Protein AF-A0A842ULK0-F1 (afdb_monomer_lite)

pLDDT: mean 80.96, std 15.92, range [33.34, 98.19]

Sequence (221 aa):
MKTIDGHPFECKECGKCCRWGGVVRLSKDDIKRLSGVVKLNEPEFLKRFTVPHGTEYVLKNKDNSPDCIFLEENQCAVYRMKPWQCDNYPQKYDPRCPGFGQTKESAMEDRYKEVVSNMNERFSSLQQAEKAVVDKLYKELAKGAKTANVMSKAVEEGVDSFLSEKKIKVASLDDLFAFNRVDENHLIHKSTRDLWAIESDNTGDVHIARLFDNEGDPIKG

Secondary structure (DSSP, 8-state):
-EEETTEEE------HHHHSSS--EE-HHHHHHHHHHTT--HHHHHHHHEEEETTEEEEPBPTTSSSBTTEETTEETTGGG--HHHHSPSPS--TT-TTBT--HHHHHHHHHHHHHHHHHHHHHHHHHHHHHHHHHHHHHHHHH--S---TTSSSTT---GGGSSSPEEE-SGGGGTTEEE-SSSEEEETTT--EEEEEE-TTS-EEEEESB-TTS-B---

Foldseek 3Di:
DDDAPNAAFDAPLQLQVQQDDDWAWADPVLLVLVCVLVVHDSVVSQVPFWDDDPPTTTGDAPVPGSGGPQQDPSGRVCVVSDGPVVVSPPDPPPVSGPGTRDDPVNVVVVVVVVVVVVVVVVVVVVVVVVVVVVVVVVVVVVVVPPDDDDPPPPPVPPDPPQQDQDKDWDPDVVVCPQWDDPDPFWIAGNPPRFIKGWDADPVRIIIIGTQAHPVRHGDDD

Radius of gyration: 38.25 Å; chains: 1; bounding box: 74×42×96 Å

Structure (mmCIF, N/CA/C/O backbone):
data_AF-A0A842ULK0-F1
#
_entry.id   AF-A0A842ULK0-F1
#
loop_
_atom_site.group_PDB
_atom_site.id
_atom_site.type_symbol
_atom_site.label_atom_id
_atom_site.label_alt_id
_atom_site.label_comp_id
_atom_site.label_asym_id
_atom_site.label_entity_id
_atom_site.label_seq_id
_atom_site.pdbx_PDB_ins_code
_atom_site.Cartn_x
_atom_site.Cartn_y
_atom_site.Cartn_z
_atom_site.occupancy
_atom_site.B_iso_or_equiv
_atom_site.auth_seq_id
_atom_site.auth_comp_id
_atom_site.auth_asym_id
_atom_site.auth_atom_id
_atom_site.pdbx_PDB_model_num
ATOM 1 N N . MET A 1 1 ? -16.822 -7.040 -5.808 1.00 66.25 1 MET A N 1
ATOM 2 C CA . MET A 1 1 ? -16.116 -5.770 -5.535 1.00 66.25 1 MET A CA 1
ATOM 3 C C . MET A 1 1 ? -16.950 -4.991 -4.534 1.00 66.25 1 MET A C 1
ATOM 5 O O . MET A 1 1 ? -18.156 -4.917 -4.739 1.00 66.25 1 MET A O 1
ATOM 9 N N . LYS A 1 2 ? -16.366 -4.533 -3.420 1.00 78.06 2 LYS A N 1
ATOM 10 C CA . LYS A 1 2 ? -17.109 -3.772 -2.401 1.00 78.06 2 LYS A CA 1
ATOM 11 C C . LYS A 1 2 ? -17.309 -2.347 -2.917 1.00 78.06 2 LYS A C 1
ATOM 13 O O . LYS A 1 2 ? -16.457 -1.841 -3.641 1.00 78.06 2 LYS A O 1
ATOM 18 N N . THR A 1 3 ? -18.410 -1.711 -2.540 1.00 82.25 3 THR A N 1
ATOM 19 C CA . THR A 1 3 ? -18.610 -0.272 -2.733 1.00 82.25 3 THR A CA 1
ATOM 20 C C . THR A 1 3 ? -18.510 0.436 -1.392 1.00 82.25 3 THR A C 1
ATOM 22 O O . THR A 1 3 ? -19.099 -0.029 -0.415 1.00 82.25 3 THR A O 1
ATOM 25 N N . ILE A 1 4 ? -17.777 1.545 -1.339 1.00 81.62 4 ILE A N 1
ATOM 26 C CA . ILE A 1 4 ? -17.683 2.411 -0.160 1.00 81.62 4 ILE A CA 1
ATOM 27 C C . ILE A 1 4 ? -17.976 3.836 -0.622 1.00 81.62 4 ILE A C 1
ATOM 29 O O . ILE A 1 4 ? -17.386 4.292 -1.599 1.00 81.62 4 ILE A O 1
ATOM 33 N N . ASP A 1 5 ? -18.956 4.487 0.007 1.00 79.62 5 ASP A N 1
ATOM 34 C CA . ASP A 1 5 ? -19.474 5.807 -0.388 1.00 79.62 5 ASP A CA 1
ATOM 35 C C . ASP A 1 5 ? -19.829 5.920 -1.887 1.00 79.62 5 ASP A C 1
ATOM 37 O O . ASP A 1 5 ? -19.632 6.951 -2.518 1.00 79.62 5 ASP A O 1
ATOM 41 N N . GLY A 1 6 ? -20.341 4.837 -2.484 1.00 81.88 6 GLY A N 1
ATOM 42 C CA . GLY A 1 6 ? -20.718 4.795 -3.904 1.00 81.88 6 GLY A CA 1
ATOM 43 C C . GLY A 1 6 ? -19.563 4.546 -4.883 1.00 81.88 6 GLY A C 1
ATOM 44 O O . GLY A 1 6 ? -19.808 4.440 -6.081 1.00 81.88 6 GLY A O 1
ATOM 45 N N . HIS A 1 7 ? -18.329 4.382 -4.401 1.00 79.81 7 HIS A N 1
ATOM 46 C CA . HIS A 1 7 ? -17.156 4.119 -5.237 1.00 79.81 7 HIS A CA 1
ATOM 47 C C . HIS A 1 7 ? -16.689 2.662 -5.141 1.00 79.81 7 HIS A C 1
ATOM 49 O O . HIS A 1 7 ? -16.778 2.058 -4.065 1.00 79.81 7 HIS A O 1
ATOM 55 N N . PRO A 1 8 ? -16.170 2.075 -6.238 1.00 82.94 8 PRO A N 1
ATOM 56 C CA . PRO A 1 8 ? -15.565 0.754 -6.194 1.00 82.94 8 PRO A CA 1
ATOM 57 C C . PRO A 1 8 ? -14.337 0.768 -5.282 1.00 82.94 8 PRO A C 1
ATOM 59 O O . PRO A 1 8 ? -13.512 1.685 -5.309 1.00 82.94 8 PRO A O 1
ATOM 62 N N . PHE A 1 9 ? -14.236 -0.273 -4.465 1.00 85.25 9 PHE A N 1
ATOM 63 C CA . PHE A 1 9 ? -13.137 -0.472 -3.544 1.00 85.25 9 PHE A CA 1
ATOM 64 C C . PHE A 1 9 ? -12.629 -1.909 -3.609 1.00 85.25 9 PHE A C 1
ATOM 66 O O . PHE A 1 9 ? -13.390 -2.881 -3.491 1.00 85.25 9 PHE A O 1
ATOM 73 N N . GLU A 1 10 ? -11.311 -2.025 -3.725 1.00 87.31 10 GLU A N 1
ATOM 74 C CA . GLU A 1 10 ? -10.584 -3.281 -3.635 1.00 87.31 10 GLU A CA 1
ATOM 75 C C . GLU A 1 10 ? -9.425 -3.129 -2.649 1.00 87.31 10 GLU A C 1
ATOM 77 O O . GLU A 1 10 ? -8.522 -2.315 -2.834 1.00 87.31 10 GLU A O 1
ATOM 82 N N . CYS A 1 11 ? -9.431 -3.921 -1.576 1.00 88.25 11 CYS A N 1
ATOM 83 C CA . CYS A 1 11 ? -8.332 -3.902 -0.620 1.00 88.25 11 CYS A CA 1
ATOM 84 C C . CYS A 1 11 ? -7.061 -4.469 -1.268 1.00 88.25 11 CYS A C 1
ATOM 86 O O . CYS A 1 11 ? -7.057 -5.610 -1.708 1.00 88.25 11 CYS A O 1
ATOM 88 N N . LYS A 1 12 ? -5.972 -3.692 -1.269 1.00 89.25 12 LYS A N 1
ATOM 89 C CA . LYS A 1 12 ? -4.655 -4.108 -1.789 1.00 89.25 12 LYS A CA 1
ATOM 90 C C . LYS A 1 12 ? -3.766 -4.807 -0.755 1.00 89.25 12 LYS A C 1
ATOM 92 O O . LYS A 1 12 ? -2.564 -4.887 -0.958 1.00 89.25 12 LYS A O 1
ATOM 97 N N . GLU A 1 13 ? -4.327 -5.175 0.401 1.00 91.56 13 GLU A N 1
ATOM 98 C CA . GLU A 1 13 ? -3.615 -5.864 1.497 1.00 91.56 13 GLU A CA 1
ATOM 99 C C . GLU A 1 13 ? -2.293 -5.194 1.927 1.00 91.56 13 GLU A C 1
ATOM 101 O O . GLU A 1 13 ? -1.380 -5.819 2.446 1.00 91.56 13 GLU A O 1
ATOM 106 N N . CYS A 1 14 ? -2.195 -3.877 1.739 1.00 91.12 14 CYS A N 1
ATOM 107 C CA . CYS A 1 14 ? -0.954 -3.125 1.934 1.00 91.12 14 CYS A CA 1
ATOM 108 C C . CYS A 1 14 ? -0.665 -2.736 3.396 1.00 91.12 14 CYS A C 1
ATOM 110 O O . CYS A 1 14 ? 0.319 -2.050 3.673 1.00 91.12 14 CYS A O 1
ATOM 112 N N . GLY A 1 15 ? -1.571 -3.049 4.327 1.00 92.56 15 GLY A N 1
ATOM 113 C CA . GLY A 1 15 ? -1.467 -2.690 5.746 1.00 92.56 15 GLY A CA 1
ATOM 114 C C . GLY A 1 15 ? -1.500 -1.190 6.062 1.00 92.56 15 GLY A C 1
ATOM 115 O O . GLY A 1 15 ? -1.488 -0.830 7.233 1.00 92.56 15 GLY A O 1
ATOM 116 N N . LYS A 1 16 ? -1.566 -0.297 5.062 1.00 92.06 16 LYS A N 1
ATOM 117 C CA . LYS A 1 16 ? -1.468 1.161 5.262 1.00 92.06 16 LYS A CA 1
ATOM 118 C C . LYS A 1 16 ? -2.492 1.685 6.274 1.00 92.06 16 LYS A C 1
ATOM 120 O O . LYS A 1 16 ? -2.100 2.372 7.205 1.00 92.06 16 LYS A O 1
ATOM 125 N N . CYS A 1 17 ? -3.762 1.288 6.170 1.00 91.62 17 CYS A N 1
ATOM 126 C CA . CYS A 1 17 ? -4.806 1.727 7.107 1.00 91.62 17 CYS A CA 1
ATOM 127 C C . CYS A 1 17 ? -4.562 1.295 8.564 1.00 91.62 17 CYS A C 1
ATOM 129 O O . CYS A 1 17 ? -5.063 1.942 9.476 1.00 91.62 17 CYS A O 1
ATOM 131 N N . CYS A 1 18 ? -3.782 0.235 8.795 1.00 93.94 18 CYS A N 1
ATOM 132 C CA . CYS A 1 18 ? -3.398 -0.214 10.130 1.00 93.94 18 CYS A CA 1
ATOM 133 C C . CYS A 1 18 ? -2.196 0.549 10.702 1.00 93.94 18 CYS A C 1
ATOM 135 O O . CYS A 1 18 ? -1.929 0.404 11.886 1.00 93.94 18 CYS A O 1
ATOM 137 N N . ARG A 1 19 ? -1.472 1.327 9.889 1.00 92.44 19 ARG A N 1
ATOM 138 C CA . ARG A 1 19 ? -0.275 2.088 10.297 1.00 92.44 19 ARG A CA 1
ATOM 139 C C . ARG A 1 19 ? -0.526 3.575 10.489 1.00 92.44 19 ARG A C 1
ATOM 141 O O . ARG A 1 19 ? 0.373 4.328 10.852 1.00 92.44 19 ARG A O 1
ATOM 148 N N . TRP A 1 20 ? -1.715 4.041 10.135 1.00 83.31 20 TRP A N 1
ATOM 149 C CA . TRP A 1 20 ? -2.004 5.463 10.181 1.00 83.31 20 TRP A CA 1
ATOM 150 C C . TRP A 1 20 ? -2.320 5.922 11.591 1.00 83.31 20 TRP A C 1
ATOM 152 O O . TRP A 1 20 ? -3.009 5.239 12.344 1.00 83.31 20 TRP A O 1
ATOM 162 N N . GLY A 1 21 ? -1.863 7.133 11.906 1.00 78.94 21 GLY A N 1
ATOM 163 C CA . GLY A 1 21 ? -2.234 7.806 13.140 1.00 78.94 21 GLY A CA 1
ATOM 164 C C . GLY A 1 21 ? -3.746 8.016 13.210 1.00 78.94 21 GLY A C 1
ATOM 165 O O . GLY A 1 21 ? -4.362 8.528 12.274 1.00 78.94 21 GLY A O 1
ATOM 166 N N . GLY A 1 22 ? -4.342 7.612 14.326 1.00 84.62 22 GLY A N 1
ATOM 167 C CA . GLY A 1 22 ? -5.770 7.727 14.573 1.00 84.62 22 GLY A CA 1
ATOM 168 C C . GLY A 1 22 ? -6.207 6.847 15.735 1.00 84.62 22 GLY A C 1
ATOM 169 O O . GLY A 1 22 ? -5.415 6.100 16.303 1.00 84.62 22 GLY A O 1
ATOM 170 N N . VAL A 1 23 ? -7.488 6.941 16.083 1.00 89.94 23 VAL A N 1
ATOM 171 C CA . VAL A 1 23 ? -8.119 6.066 17.074 1.00 89.94 23 VAL A CA 1
ATOM 172 C C . VAL A 1 23 ? -9.218 5.258 16.401 1.00 89.94 23 VAL A C 1
ATOM 174 O O . VAL A 1 23 ? -10.015 5.804 15.633 1.00 89.94 23 VAL A O 1
ATOM 177 N N . VAL A 1 24 ? -9.261 3.958 16.686 1.00 94.81 24 VAL A N 1
ATOM 178 C CA . VAL A 1 24 ? -10.342 3.071 16.241 1.00 94.81 24 VAL A CA 1
ATOM 179 C C . VAL A 1 24 ? -11.270 2.840 17.417 1.00 94.81 24 VAL A C 1
ATOM 181 O O . VAL A 1 24 ? -10.923 2.089 18.327 1.00 94.81 24 VAL A O 1
ATOM 184 N N . ARG A 1 25 ? -12.430 3.499 17.406 1.00 95.62 25 ARG A N 1
ATOM 185 C CA . ARG A 1 25 ? -13.461 3.347 18.438 1.00 95.62 25 ARG A CA 1
ATOM 186 C C . ARG A 1 25 ? -14.206 2.039 18.242 1.00 95.62 25 ARG A C 1
ATOM 188 O O . ARG A 1 25 ? -14.551 1.682 17.116 1.00 95.62 25 ARG A O 1
ATOM 195 N N . LEU A 1 26 ? -14.447 1.337 19.343 1.00 97.00 26 LEU A N 1
ATOM 196 C CA . LEU A 1 26 ? -15.170 0.075 19.341 1.00 97.00 26 LEU A CA 1
ATOM 197 C C . LEU A 1 26 ? -16.562 0.252 19.937 1.00 97.00 26 LEU A C 1
ATOM 199 O O . LEU A 1 26 ? -16.719 0.721 21.064 1.00 97.00 26 LEU A O 1
ATOM 203 N N . SER A 1 27 ? -17.569 -0.193 19.193 1.00 96.31 27 SER A N 1
ATOM 204 C CA . SER A 1 27 ? -18.902 -0.426 19.744 1.00 96.31 27 SER A CA 1
ATOM 205 C C . SER A 1 27 ? -18.923 -1.691 20.614 1.00 96.31 27 SER A C 1
ATOM 207 O O . SER A 1 27 ? -18.016 -2.527 20.560 1.00 96.31 27 SER A O 1
ATOM 209 N N . LYS A 1 28 ? -20.001 -1.884 21.385 1.00 95.94 28 LYS A N 1
ATOM 210 C CA . LYS A 1 28 ? -20.229 -3.139 22.126 1.00 95.94 28 LYS A CA 1
ATOM 211 C C . LYS A 1 28 ? -20.262 -4.356 21.194 1.00 95.94 28 LYS A C 1
ATOM 213 O O . LYS A 1 28 ? -19.699 -5.395 21.525 1.00 95.94 28 LYS A O 1
ATOM 218 N N . ASP A 1 29 ? -20.847 -4.204 20.007 1.00 96.88 29 ASP A N 1
ATOM 219 C CA . ASP A 1 29 ? -20.892 -5.271 19.005 1.00 96.88 29 ASP A CA 1
ATOM 220 C C . ASP A 1 29 ? -19.509 -5.562 18.411 1.00 96.88 29 ASP A C 1
ATOM 222 O O . ASP A 1 29 ? -19.185 -6.720 18.142 1.00 96.88 29 ASP A O 1
ATOM 226 N N . ASP A 1 30 ? -18.652 -4.548 18.244 1.00 97.56 30 ASP A N 1
ATOM 227 C CA . ASP A 1 30 ? -17.258 -4.769 17.847 1.00 97.56 30 ASP A CA 1
ATOM 228 C C . ASP A 1 30 ? -16.495 -5.551 18.917 1.00 97.56 30 ASP A C 1
ATOM 230 O O . ASP A 1 30 ? -15.818 -6.521 18.584 1.00 97.56 30 ASP A O 1
ATOM 234 N N . ILE A 1 31 ? -16.646 -5.182 20.193 1.00 97.62 31 ILE A N 1
ATOM 235 C CA . ILE A 1 31 ? -16.011 -5.877 21.323 1.00 97.62 31 ILE A CA 1
ATOM 236 C C . ILE A 1 31 ? -16.435 -7.348 21.352 1.00 97.62 31 ILE A C 1
ATOM 238 O O . ILE A 1 31 ? -15.576 -8.226 21.396 1.00 97.62 31 ILE A O 1
ATOM 242 N N . LYS A 1 32 ? -17.741 -7.625 21.258 1.00 97.19 32 LYS A N 1
ATOM 243 C CA . LYS A 1 32 ? -18.283 -8.990 21.246 1.00 97.19 32 LYS A CA 1
ATOM 244 C C . LYS A 1 32 ? -17.788 -9.812 20.053 1.00 97.19 32 LYS A C 1
ATOM 246 O O . LYS A 1 32 ? -17.461 -10.988 20.195 1.00 97.19 32 LYS A O 1
ATOM 251 N N . ARG A 1 33 ? -17.733 -9.215 18.858 1.00 96.75 33 ARG A N 1
ATOM 252 C CA . ARG A 1 33 ? -17.249 -9.903 17.650 1.00 96.75 33 ARG A CA 1
ATOM 253 C C . ARG A 1 33 ? -15.755 -10.198 17.729 1.00 96.75 33 ARG A C 1
ATOM 255 O O . ARG A 1 33 ? -15.342 -11.321 17.452 1.00 96.75 33 ARG A O 1
ATOM 262 N N . LEU A 1 34 ? -14.949 -9.208 18.101 1.00 97.69 34 LEU A N 1
ATOM 263 C CA . LEU A 1 34 ? -13.492 -9.329 18.130 1.00 97.69 34 LEU A CA 1
ATOM 264 C C . LEU A 1 34 ? -13.010 -10.233 19.265 1.00 97.69 34 LEU A C 1
ATOM 266 O O . LEU A 1 34 ? -12.077 -11.003 19.048 1.00 97.69 34 LEU A O 1
ATOM 270 N N . SER A 1 35 ? -13.661 -10.205 20.433 1.00 97.69 35 SER A N 1
ATOM 271 C CA . SER A 1 35 ? -13.362 -11.129 21.534 1.00 97.69 35 SER A CA 1
ATOM 272 C C . SER A 1 35 ? -13.559 -12.589 21.110 1.00 97.69 35 SER A C 1
ATOM 274 O O . SER A 1 35 ? -12.689 -13.422 21.362 1.00 97.69 35 SER A O 1
ATOM 276 N N . GLY A 1 36 ? -14.620 -12.875 20.345 1.00 96.25 36 GLY A N 1
ATOM 277 C CA . GLY A 1 36 ? -14.860 -14.186 19.740 1.00 96.25 36 GLY A CA 1
ATOM 278 C C . GLY A 1 36 ? -13.771 -14.619 18.752 1.00 96.25 36 GLY A C 1
ATOM 279 O O . GLY A 1 36 ? -13.376 -15.784 18.756 1.00 96.25 36 GLY A O 1
ATOM 280 N N . VAL A 1 37 ? -13.230 -13.692 17.950 1.00 95.06 37 VAL A N 1
ATOM 281 C CA . VAL A 1 37 ? -12.134 -13.980 16.999 1.00 95.06 37 VAL A CA 1
ATOM 282 C C . VAL A 1 37 ? -10.865 -14.409 17.725 1.00 95.06 37 VAL A C 1
ATOM 284 O O . VAL A 1 37 ? -10.233 -15.389 17.335 1.00 95.06 37 VAL A O 1
ATOM 287 N N . VAL A 1 38 ? -10.509 -13.705 18.802 1.00 95.44 38 VAL A N 1
ATOM 288 C CA . VAL A 1 38 ? -9.316 -14.021 19.6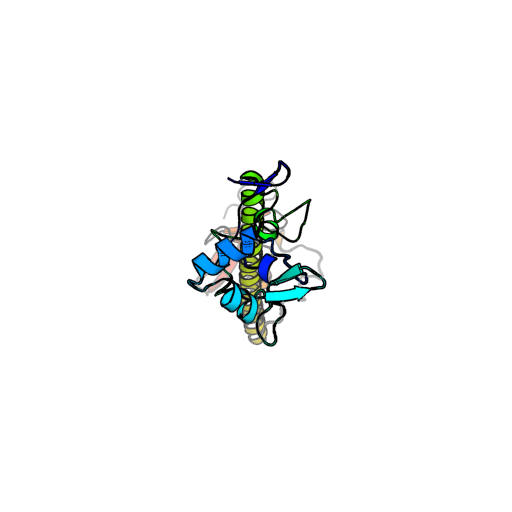03 1.00 95.44 38 VAL A CA 1
ATOM 289 C C . VAL A 1 38 ? -9.576 -15.067 20.691 1.00 95.44 38 VAL A C 1
ATOM 291 O O . VAL A 1 38 ? -8.665 -15.395 21.446 1.00 95.44 38 VAL A O 1
ATOM 294 N N . LYS A 1 39 ? -10.802 -15.609 20.762 1.00 96.81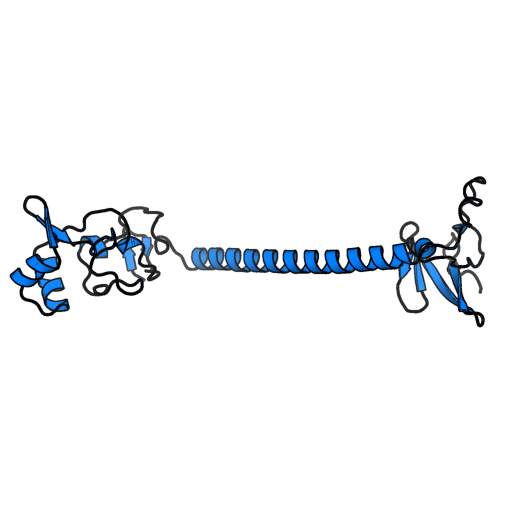 39 LYS A N 1
ATOM 295 C CA . LYS A 1 39 ? -11.249 -16.624 21.731 1.00 96.81 39 LYS A CA 1
ATOM 296 C C . LYS A 1 39 ? -11.050 -16.208 23.194 1.00 96.81 39 LYS A C 1
ATOM 298 O O . LYS A 1 39 ? -10.650 -17.019 24.025 1.00 96.81 39 LYS A O 1
ATOM 303 N N . LEU A 1 40 ? -11.345 -14.949 23.504 1.00 97.44 40 LEU A N 1
ATOM 304 C CA . LEU A 1 40 ? -11.337 -14.413 24.865 1.00 97.44 40 LEU A CA 1
ATOM 305 C C . LEU A 1 40 ? -12.745 -13.987 25.276 1.00 97.44 40 LEU A C 1
ATOM 307 O O . LEU A 1 40 ? -13.584 -13.672 24.433 1.00 97.44 40 LEU A O 1
ATOM 311 N N . ASN A 1 41 ? -12.992 -13.919 26.582 1.00 98.00 41 ASN A N 1
ATOM 312 C CA . ASN A 1 41 ? -14.163 -13.204 27.086 1.00 98.00 41 ASN A CA 1
ATOM 313 C C . ASN A 1 41 ? -13.982 -11.680 26.915 1.00 98.00 41 ASN A C 1
ATOM 315 O O . ASN A 1 41 ? -12.869 -11.180 26.733 1.00 98.00 41 ASN A O 1
ATOM 319 N N . GLU A 1 42 ? -15.083 -10.925 26.956 1.00 97.94 42 GLU A N 1
ATOM 320 C CA . GLU A 1 42 ? -15.051 -9.472 26.736 1.00 97.94 42 GLU A CA 1
ATOM 321 C C . GLU A 1 42 ? -14.156 -8.717 27.744 1.00 97.94 42 GLU A C 1
ATOM 323 O O . GLU A 1 42 ? -13.360 -7.889 27.295 1.00 97.94 42 GLU A O 1
ATOM 328 N N . PRO A 1 43 ? -14.179 -9.001 29.066 1.00 97.69 43 PRO A N 1
ATOM 329 C CA . PRO A 1 43 ? -13.276 -8.341 30.015 1.00 97.69 43 PRO A CA 1
ATOM 330 C C . PRO A 1 43 ? -11.786 -8.543 29.701 1.00 97.69 43 PRO A C 1
ATOM 332 O O . PRO A 1 43 ? -10.996 -7.596 29.753 1.00 97.69 43 PRO A O 1
ATOM 335 N N . GLU A 1 44 ? -11.384 -9.765 29.344 1.00 98.12 44 GLU A N 1
ATOM 336 C CA . GLU A 1 44 ? -10.007 -10.068 28.947 1.00 98.12 44 GLU A CA 1
ATOM 337 C C . GLU A 1 44 ? -9.632 -9.390 27.634 1.00 98.12 44 GLU A C 1
ATOM 339 O O . GLU A 1 44 ? -8.526 -8.853 27.517 1.00 98.12 44 GLU A O 1
ATOM 344 N N . PHE A 1 45 ? -10.551 -9.376 26.665 1.00 98.19 45 PHE A N 1
ATOM 345 C CA . PHE A 1 45 ? -10.361 -8.674 25.404 1.00 98.19 45 PHE A CA 1
ATOM 346 C C . PHE A 1 45 ? -10.109 -7.183 25.635 1.00 98.19 45 PHE A C 1
ATOM 348 O O . PHE A 1 45 ? -9.110 -6.652 25.149 1.00 98.19 45 PHE A O 1
ATOM 355 N N . LEU A 1 46 ? -10.961 -6.523 26.425 1.00 97.38 46 LEU A N 1
ATOM 356 C CA . LEU A 1 46 ? -10.825 -5.103 26.742 1.00 97.38 46 LEU A CA 1
ATOM 357 C C . LEU A 1 46 ? -9.466 -4.812 27.383 1.00 97.38 46 LEU A C 1
ATOM 359 O O . LEU A 1 46 ? -8.743 -3.923 26.932 1.00 97.38 46 LEU A O 1
ATOM 363 N N . LYS A 1 47 ? -9.063 -5.615 28.374 1.00 97.00 47 LYS A N 1
ATOM 364 C CA . LYS A 1 47 ? -7.772 -5.456 29.053 1.00 97.00 47 LYS A CA 1
ATOM 365 C C . LYS A 1 47 ? -6.585 -5.592 28.094 1.00 97.00 47 LYS A C 1
ATOM 367 O O . LYS A 1 47 ? -5.635 -4.808 28.177 1.00 97.00 47 LYS A O 1
ATOM 372 N N . ARG A 1 48 ? -6.608 -6.590 27.206 1.00 96.88 48 ARG A N 1
ATOM 373 C CA . ARG A 1 48 ? -5.473 -6.907 26.324 1.00 96.88 48 ARG A CA 1
ATOM 374 C C . ARG A 1 48 ? -5.410 -5.994 25.104 1.00 96.88 48 ARG A C 1
ATOM 376 O O . ARG A 1 48 ? -4.349 -5.434 24.852 1.00 96.88 48 ARG A O 1
ATOM 383 N N . PHE A 1 49 ? -6.527 -5.781 24.413 1.00 97.38 49 PHE A N 1
ATOM 384 C CA . PHE A 1 49 ? -6.560 -5.194 23.068 1.00 97.38 49 PHE A CA 1
ATOM 385 C C . PHE A 1 49 ? -7.051 -3.746 22.997 1.00 97.38 49 PHE A C 1
ATOM 387 O O . PHE A 1 49 ? -6.986 -3.145 21.925 1.00 97.38 49 PHE A O 1
ATOM 394 N N . THR A 1 50 ? -7.524 -3.162 24.102 1.00 97.38 50 THR A N 1
ATOM 395 C CA . THR A 1 50 ? -8.102 -1.808 24.093 1.00 97.38 50 THR A CA 1
ATOM 396 C C . THR A 1 50 ? -7.505 -0.895 25.155 1.00 97.38 50 THR A C 1
ATOM 398 O O . THR A 1 50 ? -6.964 -1.367 26.157 1.00 97.38 50 THR A O 1
ATOM 401 N N . VAL A 1 51 ? -7.613 0.415 24.941 1.00 95.69 51 VAL A N 1
ATOM 402 C CA . VAL A 1 51 ? -7.394 1.445 25.965 1.00 95.69 51 VAL A CA 1
ATOM 403 C C . VAL A 1 51 ? -8.678 2.250 26.184 1.00 95.69 51 VAL A C 1
ATOM 405 O O . VAL A 1 51 ? -9.399 2.513 25.215 1.00 95.69 51 VAL A O 1
ATOM 408 N N . PRO A 1 52 ? -8.983 2.650 27.433 1.00 94.81 52 PRO A N 1
ATOM 409 C CA . PRO A 1 52 ? -10.080 3.572 27.706 1.00 94.81 52 PRO A CA 1
ATOM 410 C C . PRO A 1 52 ? -9.865 4.919 27.008 1.00 94.81 52 PRO A C 1
ATOM 412 O O . PRO A 1 52 ? -8.761 5.464 27.014 1.00 94.81 52 PRO A O 1
ATOM 415 N N . HIS A 1 53 ? -10.932 5.475 26.442 1.00 93.00 53 HIS A N 1
ATOM 416 C CA . HIS A 1 53 ? -10.947 6.788 25.807 1.00 93.00 53 HIS A CA 1
ATOM 417 C C . HIS A 1 53 ? -12.252 7.506 26.171 1.00 93.00 53 HIS A C 1
ATOM 419 O O . HIS A 1 53 ? -13.268 7.386 25.488 1.00 93.00 53 HIS A O 1
ATOM 425 N N . GLY A 1 54 ? -12.244 8.216 27.302 1.00 90.69 54 GLY A N 1
ATOM 426 C CA . GLY A 1 54 ? -13.464 8.777 27.884 1.00 90.69 54 GLY A CA 1
ATOM 427 C C . GLY A 1 54 ? -14.415 7.668 28.340 1.00 90.69 54 GLY A C 1
ATOM 428 O O . GLY A 1 54 ? -14.047 6.839 29.168 1.00 90.69 54 GLY A O 1
ATOM 429 N N . THR A 1 55 ? -15.632 7.653 27.795 1.00 89.75 55 THR A N 1
ATOM 430 C CA . THR A 1 55 ? -16.656 6.624 28.053 1.00 89.75 55 THR A CA 1
ATOM 431 C C . THR A 1 55 ? -16.594 5.444 27.077 1.00 89.75 55 THR A C 1
ATOM 433 O O . THR A 1 55 ? -17.415 4.532 27.162 1.00 89.75 55 THR A O 1
ATOM 436 N N . GLU A 1 56 ? -15.643 5.460 26.142 1.00 93.38 56 GLU A N 1
ATOM 437 C CA . GLU A 1 56 ? -15.499 4.475 25.072 1.00 93.38 56 GLU A CA 1
ATOM 438 C C . GLU A 1 56 ? -14.205 3.662 25.228 1.00 93.38 56 GLU A C 1
ATOM 440 O O . GLU A 1 56 ? -13.310 4.005 26.006 1.00 93.38 56 GLU A O 1
ATOM 445 N N . TYR A 1 57 ? -14.083 2.596 24.437 1.00 96.81 57 TYR A N 1
ATOM 446 C CA . TYR A 1 57 ? -12.839 1.850 24.261 1.00 96.81 57 TYR A CA 1
ATOM 447 C C . TYR A 1 57 ? -12.328 2.024 22.835 1.00 96.81 57 TYR A C 1
ATOM 449 O O . TYR A 1 57 ? -13.095 1.942 21.872 1.00 96.81 57 TYR A O 1
ATOM 457 N N . VAL A 1 58 ? -11.019 2.228 22.697 1.00 96.94 58 VAL A N 1
ATOM 458 C CA . VAL A 1 58 ? -10.343 2.257 21.395 1.00 96.94 58 VAL A CA 1
ATOM 459 C C . VAL A 1 58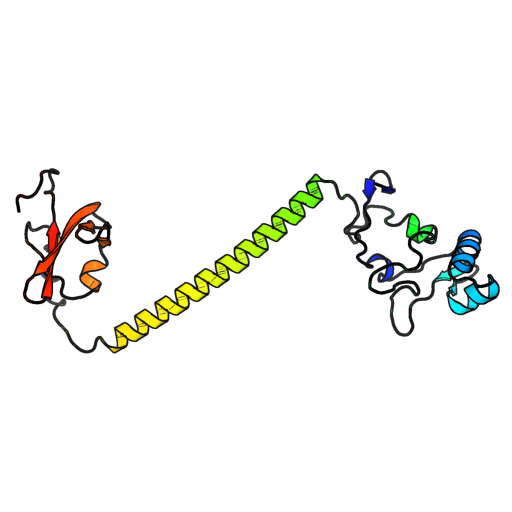 ? -9.324 1.132 21.303 1.00 96.94 58 VAL A C 1
ATOM 461 O O . VAL A 1 58 ? -8.793 0.691 22.325 1.00 96.94 58 VAL A O 1
ATOM 464 N N . LEU A 1 59 ? -9.041 0.652 20.092 1.00 96.81 59 LEU A N 1
ATOM 465 C CA . LEU A 1 59 ? -7.977 -0.334 19.896 1.00 96.81 59 LEU A CA 1
ATOM 466 C C . LEU A 1 59 ? -6.622 0.217 20.332 1.00 96.81 59 LEU A C 1
ATOM 468 O O . LEU A 1 59 ? -6.298 1.381 20.101 1.00 96.81 59 LEU A O 1
ATOM 472 N N . LYS A 1 60 ? -5.830 -0.662 20.940 1.00 95.88 60 LYS A N 1
ATOM 473 C CA . LYS A 1 60 ? -4.417 -0.418 21.203 1.00 95.88 60 LYS A CA 1
ATOM 474 C C . LYS A 1 60 ? -3.604 -0.442 19.916 1.00 95.88 60 LYS A C 1
ATOM 476 O O . LYS A 1 60 ? -3.940 -1.134 18.951 1.00 95.88 60 LYS A O 1
ATOM 481 N N . ASN A 1 61 ? -2.478 0.249 19.982 1.00 95.38 61 ASN A N 1
ATOM 482 C CA . ASN A 1 61 ? -1.374 0.042 19.062 1.00 95.38 61 ASN A CA 1
ATOM 483 C C . ASN A 1 61 ? -0.424 -1.025 19.625 1.00 95.38 61 ASN A C 1
ATOM 485 O O . ASN A 1 61 ? -0.532 -1.409 20.792 1.00 95.38 61 ASN A O 1
ATOM 489 N N . LYS A 1 62 ? 0.491 -1.518 18.794 1.00 94.12 62 LYS A N 1
ATOM 490 C CA . LYS A 1 62 ? 1.583 -2.394 19.221 1.00 94.12 62 LYS A CA 1
ATOM 491 C C . LYS A 1 62 ? 2.534 -1.646 20.156 1.00 94.12 62 LYS A C 1
ATOM 493 O O . LYS A 1 62 ? 2.694 -0.429 20.062 1.00 94.12 62 LYS A O 1
ATOM 498 N N . ASP A 1 63 ? 3.191 -2.384 21.043 1.00 92.12 63 ASP A N 1
ATOM 499 C CA . ASP A 1 63 ? 4.172 -1.797 21.952 1.00 92.12 63 ASP A CA 1
ATOM 500 C C . ASP A 1 63 ? 5.289 -1.110 21.155 1.00 92.12 63 ASP A C 1
ATOM 502 O O . ASP A 1 63 ? 5.846 -1.681 20.216 1.00 92.12 63 ASP A O 1
ATOM 506 N N . ASN A 1 64 ? 5.602 0.134 21.525 1.00 90.56 64 ASN A N 1
ATOM 507 C CA . ASN A 1 64 ? 6.605 0.979 20.864 1.00 90.56 64 ASN A CA 1
ATOM 508 C C . ASN A 1 64 ? 6.362 1.231 19.362 1.00 90.56 64 ASN A C 1
ATOM 510 O O . ASN A 1 64 ? 7.302 1.542 18.631 1.00 90.56 64 ASN A O 1
ATOM 514 N N . SER A 1 65 ? 5.118 1.122 18.890 1.00 92.00 65 SER A N 1
ATOM 515 C CA . SER A 1 65 ? 4.762 1.374 17.492 1.00 92.00 65 SER A CA 1
ATOM 516 C C . SER A 1 65 ? 3.411 2.095 17.378 1.00 92.00 65 SER A C 1
ATOM 518 O O . SER A 1 65 ? 2.522 1.874 18.200 1.00 92.00 65 SER A O 1
ATOM 520 N N . PRO A 1 66 ? 3.212 2.967 16.372 1.00 90.69 66 PRO A N 1
ATOM 521 C CA . PRO A 1 66 ? 1.895 3.524 16.061 1.00 90.69 66 PRO A CA 1
ATOM 522 C C . PRO A 1 66 ? 0.971 2.521 15.348 1.00 90.69 66 PRO A C 1
ATOM 524 O O . PRO A 1 66 ? -0.189 2.842 15.101 1.00 90.69 66 PRO A O 1
ATOM 527 N N . ASP A 1 67 ? 1.466 1.331 15.001 1.00 95.06 67 ASP A N 1
ATOM 528 C CA . ASP A 1 67 ? 0.711 0.324 14.262 1.00 95.06 67 ASP A CA 1
ATOM 529 C C . ASP A 1 67 ? -0.407 -0.285 15.111 1.00 95.06 67 ASP A C 1
ATOM 531 O O . ASP A 1 67 ? -0.219 -0.605 16.282 1.00 95.06 67 ASP A O 1
ATOM 535 N N . CYS A 1 68 ? -1.560 -0.532 14.497 1.00 95.81 68 CYS A N 1
ATOM 536 C CA . CYS A 1 68 ? -2.676 -1.247 15.103 1.00 95.81 68 CYS A CA 1
ATOM 537 C C . CYS A 1 68 ? -2.238 -2.616 15.645 1.00 95.81 68 CYS A C 1
ATOM 539 O O . CYS A 1 68 ? -1.519 -3.368 14.982 1.00 95.81 68 CYS A O 1
ATOM 541 N N . ILE A 1 69 ? -2.755 -2.987 16.819 1.00 96.38 69 ILE A N 1
ATOM 542 C CA . ILE A 1 69 ? -2.429 -4.253 17.490 1.00 96.38 69 ILE A CA 1
ATOM 543 C C . ILE A 1 69 ? -2.735 -5.513 16.663 1.00 96.38 69 ILE A C 1
ATOM 545 O O . ILE A 1 69 ? -2.131 -6.551 16.899 1.00 96.38 69 ILE A O 1
ATOM 549 N N . PHE A 1 70 ? -3.638 -5.434 15.679 1.00 96.50 70 PHE A N 1
ATOM 550 C CA . PHE A 1 70 ? -4.008 -6.558 14.806 1.00 96.50 70 PHE A CA 1
ATOM 551 C C . PHE A 1 70 ? -3.247 -6.607 13.472 1.00 96.50 70 PHE A C 1
ATOM 553 O O . PHE A 1 70 ? -3.652 -7.343 12.572 1.00 96.50 70 PHE A O 1
ATOM 560 N N . LEU A 1 71 ? -2.205 -5.795 13.287 1.00 96.44 71 LEU A N 1
ATOM 561 C CA . LEU A 1 71 ? -1.413 -5.795 12.058 1.00 96.44 71 LEU A CA 1
ATOM 562 C C . LEU A 1 71 ? -0.331 -6.878 12.090 1.00 96.44 71 LEU A C 1
ATOM 564 O O . LEU A 1 71 ? 0.693 -6.678 12.730 1.00 96.44 71 LEU A O 1
ATOM 568 N N . GLU A 1 72 ? -0.489 -7.966 11.346 1.00 94.88 72 GLU A N 1
ATOM 569 C CA . GLU A 1 72 ? 0.506 -9.041 11.234 1.00 94.88 72 GLU A CA 1
ATOM 570 C C . GLU A 1 72 ? 1.007 -9.152 9.795 1.00 94.88 72 GLU A C 1
ATOM 572 O O . GLU A 1 72 ? 0.201 -9.217 8.876 1.00 94.88 72 GLU A O 1
ATOM 577 N N . GLU A 1 73 ? 2.326 -9.126 9.581 1.00 92.25 73 GLU A N 1
ATOM 578 C CA . GLU A 1 73 ? 2.947 -9.316 8.253 1.00 92.25 73 GLU A CA 1
ATOM 579 C C . GLU A 1 73 ? 2.329 -8.461 7.117 1.00 92.25 73 GLU A C 1
ATOM 581 O O . GLU A 1 73 ? 2.128 -8.923 6.001 1.00 92.25 73 GLU A O 1
ATOM 586 N N . ASN A 1 74 ? 2.033 -7.181 7.389 1.00 90.19 74 ASN A N 1
ATOM 587 C CA . ASN A 1 74 ? 1.308 -6.243 6.500 1.00 90.19 74 ASN A CA 1
ATOM 588 C C . ASN A 1 74 ? -0.197 -6.494 6.315 1.00 90.19 74 ASN A C 1
ATOM 590 O O . ASN A 1 74 ? -0.859 -5.702 5.644 1.00 90.19 74 ASN A O 1
ATOM 594 N N . GLN A 1 75 ? -0.771 -7.505 6.951 1.00 93.62 75 GLN A N 1
ATOM 595 C CA . GLN A 1 75 ? -2.179 -7.857 6.837 1.00 93.62 75 GLN A CA 1
ATOM 596 C C . GLN A 1 75 ? -2.937 -7.644 8.153 1.00 93.62 75 GLN A C 1
ATOM 598 O O . GLN A 1 75 ? -2.399 -7.698 9.256 1.00 93.62 75 GLN A O 1
ATOM 603 N N . CYS A 1 76 ? -4.235 -7.366 8.047 1.00 95.06 76 CYS A N 1
ATOM 604 C CA . CYS A 1 76 ? -5.093 -7.244 9.220 1.00 95.06 76 CYS A CA 1
ATOM 605 C C . CYS A 1 76 ? -5.521 -8.642 9.682 1.00 95.06 76 CYS A C 1
ATOM 607 O O . CYS A 1 76 ? -6.330 -9.287 9.015 1.00 95.06 76 CYS A O 1
ATOM 609 N N . ALA A 1 77 ? -5.052 -9.083 10.849 1.00 95.69 77 ALA A N 1
ATOM 610 C CA . ALA A 1 77 ? -5.371 -10.398 11.409 1.00 95.69 77 ALA A CA 1
ATOM 611 C C . ALA A 1 77 ? -6.880 -10.606 11.654 1.00 95.69 77 ALA A C 1
ATOM 613 O O . ALA A 1 77 ? -7.370 -11.732 11.669 1.00 95.69 77 ALA A O 1
ATOM 614 N N . VAL A 1 78 ? -7.641 -9.516 11.799 1.00 95.88 78 VAL A N 1
ATOM 615 C CA . VAL A 1 78 ? -9.100 -9.533 12.000 1.00 95.88 78 VAL A CA 1
ATOM 616 C C . VAL A 1 78 ? -9.876 -9.055 10.768 1.00 95.88 78 VAL A C 1
ATOM 618 O O . VAL A 1 78 ? -11.014 -8.613 10.894 1.00 95.88 78 VAL A O 1
ATOM 621 N N . TYR A 1 79 ? -9.301 -9.145 9.561 1.00 93.94 79 TYR A N 1
ATOM 622 C CA . TYR A 1 79 ? -9.873 -8.574 8.329 1.00 93.94 79 TYR A CA 1
ATOM 623 C C . TYR A 1 79 ? -11.352 -8.927 8.085 1.00 93.94 79 TYR A C 1
ATOM 625 O O . TYR A 1 79 ? -12.147 -8.073 7.689 1.00 93.94 79 TYR A O 1
ATOM 633 N N . ARG A 1 80 ? -11.740 -10.184 8.334 1.00 92.38 80 ARG A N 1
ATOM 634 C CA . ARG A 1 80 ? -13.121 -10.667 8.141 1.00 92.38 80 ARG A CA 1
ATOM 635 C C . ARG A 1 80 ? -14.111 -10.118 9.169 1.00 92.38 80 ARG A C 1
ATOM 637 O O . ARG A 1 80 ? -15.304 -10.098 8.899 1.00 92.38 80 ARG A O 1
ATOM 644 N N . MET A 1 81 ? -13.614 -9.672 10.317 1.00 94.88 81 MET A N 1
ATOM 645 C CA . MET A 1 81 ? -14.397 -9.231 11.472 1.00 94.88 81 MET A CA 1
ATOM 646 C C . MET A 1 81 ? -13.975 -7.828 11.913 1.00 94.88 81 MET A C 1
ATOM 648 O O . MET A 1 81 ? -13.977 -7.519 13.102 1.00 94.88 81 MET A O 1
ATOM 652 N N . LYS A 1 82 ? -13.579 -6.981 10.954 1.00 94.31 82 LYS A N 1
ATOM 653 C CA . LYS A 1 82 ? -13.117 -5.621 11.235 1.00 94.31 82 LYS A CA 1
ATOM 654 C C . LYS A 1 82 ? -14.143 -4.849 12.081 1.00 94.31 82 LYS A C 1
ATOM 656 O O . LYS A 1 82 ? -15.354 -4.987 11.850 1.00 94.31 82 LYS A O 1
ATOM 661 N N . PRO A 1 83 ? -13.667 -3.985 12.998 1.00 95.06 83 PRO A N 1
ATOM 662 C CA . PRO A 1 83 ? -14.517 -2.991 13.637 1.00 95.06 83 PRO A CA 1
ATOM 663 C C . PRO A 1 83 ? -15.301 -2.190 12.599 1.00 95.06 83 PRO A C 1
ATOM 665 O O . PRO A 1 83 ? -14.788 -1.958 11.501 1.00 95.06 83 PRO A O 1
ATOM 668 N N . TRP A 1 84 ? -16.493 -1.706 12.949 1.00 92.50 84 TRP A N 1
ATOM 669 C CA . TRP A 1 84 ? -17.324 -0.915 12.032 1.00 92.50 84 TRP A CA 1
ATOM 670 C C . TRP A 1 84 ? -16.551 0.243 11.377 1.00 92.50 84 TRP A C 1
ATOM 672 O O . TRP A 1 84 ? -16.604 0.413 10.159 1.00 92.50 84 TRP A O 1
ATOM 682 N N . GLN A 1 85 ? -15.753 0.987 12.148 1.00 91.62 85 GLN A N 1
ATOM 683 C CA . GLN A 1 85 ? -14.933 2.085 11.624 1.00 91.62 85 GLN A CA 1
ATOM 684 C C . GLN A 1 85 ? -13.902 1.607 10.582 1.00 91.62 85 GLN A C 1
ATOM 686 O O . GLN A 1 85 ? -13.711 2.250 9.554 1.00 91.62 85 GLN A O 1
ATOM 691 N N . CYS A 1 86 ? -13.257 0.461 10.817 1.00 92.50 86 CYS A N 1
ATOM 692 C CA . CYS A 1 86 ? -12.285 -0.123 9.889 1.00 92.50 86 CYS A CA 1
ATOM 693 C C . CYS A 1 86 ? -12.945 -0.782 8.672 1.00 92.50 86 CYS A C 1
ATOM 695 O O . CYS A 1 86 ? -12.310 -0.917 7.625 1.00 92.50 86 CYS A O 1
ATOM 697 N N . ASP A 1 87 ? -14.187 -1.255 8.795 1.00 90.38 87 ASP A N 1
ATOM 698 C CA . ASP A 1 87 ? -14.884 -1.862 7.667 1.00 90.38 87 ASP A CA 1
ATOM 699 C C . ASP A 1 87 ? -15.481 -0.828 6.713 1.00 90.38 87 ASP A C 1
ATOM 701 O O . ASP A 1 87 ? -15.476 -1.048 5.502 1.00 90.38 87 ASP A O 1
ATOM 705 N N . ASN A 1 88 ? -15.903 0.321 7.234 1.00 87.00 88 ASN A N 1
ATOM 706 C CA . ASN A 1 88 ? -16.356 1.447 6.417 1.00 87.00 88 ASN A CA 1
ATOM 707 C C . ASN A 1 88 ? -15.207 2.329 5.911 1.00 87.00 88 ASN A C 1
ATOM 709 O O . ASN A 1 88 ? -15.449 3.304 5.211 1.00 87.00 88 ASN A O 1
ATOM 713 N N . TYR A 1 89 ? -13.961 1.996 6.246 1.00 85.44 89 TYR A N 1
ATOM 714 C CA . TYR A 1 89 ? -12.789 2.654 5.690 1.00 85.44 89 TYR A CA 1
ATOM 715 C C . TYR A 1 89 ? -12.541 2.211 4.234 1.00 85.44 89 TYR A C 1
ATOM 717 O O . TYR A 1 89 ? -12.534 0.997 3.987 1.00 85.44 89 TYR A O 1
ATOM 725 N N . PRO A 1 90 ? -12.203 3.127 3.301 1.00 83.56 90 PRO A N 1
ATOM 726 C CA . PRO A 1 90 ? -12.094 4.597 3.429 1.00 83.56 90 PRO A CA 1
ATOM 727 C C . PRO A 1 90 ? -13.434 5.350 3.408 1.00 83.56 90 PRO A C 1
ATOM 729 O O . PRO A 1 90 ? -14.214 5.155 2.490 1.00 83.56 90 PRO A O 1
ATOM 732 N N . GLN A 1 91 ? -13.664 6.272 4.354 1.00 70.44 91 GLN A N 1
ATOM 733 C CA . GLN A 1 91 ? -14.797 7.213 4.289 1.00 70.44 91 GLN A CA 1
ATOM 734 C C . GLN A 1 91 ? -14.355 8.528 3.634 1.00 70.44 91 GLN A C 1
ATOM 736 O O . GLN A 1 91 ? -13.385 9.135 4.097 1.00 70.44 91 GLN A O 1
ATOM 741 N N . LYS A 1 92 ? -15.091 8.985 2.608 1.00 55.53 92 LYS A N 1
ATOM 742 C CA . LYS A 1 92 ? -14.743 10.098 1.693 1.00 55.53 92 LYS A CA 1
ATOM 743 C C . LYS A 1 92 ? -13.432 9.848 0.929 1.00 55.53 92 LYS A C 1
ATOM 745 O O . LYS A 1 92 ? -12.686 8.944 1.283 1.00 55.53 92 LYS A O 1
ATOM 750 N N . TYR A 1 93 ? -13.169 10.614 -0.142 1.00 52.41 93 TYR A N 1
ATOM 751 C CA . TYR A 1 93 ? -11.943 10.531 -0.958 1.00 52.41 93 TYR A CA 1
ATOM 752 C C . TYR A 1 93 ? -10.689 10.658 -0.085 1.00 52.41 93 TYR A C 1
ATOM 754 O O . TYR A 1 93 ? -10.145 11.744 0.091 1.00 52.41 93 TYR A O 1
ATOM 762 N N . ASP A 1 94 ? -10.249 9.550 0.495 1.00 65.25 94 ASP A N 1
ATOM 763 C CA . ASP A 1 94 ? -9.019 9.466 1.245 1.00 65.25 94 ASP A CA 1
ATOM 764 C C . ASP A 1 94 ? -7.948 8.964 0.273 1.00 65.25 94 ASP A C 1
ATOM 766 O O . ASP A 1 94 ? -7.834 7.749 0.061 1.00 65.25 94 ASP A O 1
ATOM 770 N N . PRO A 1 95 ? -7.157 9.871 -0.337 1.00 65.31 95 PRO A N 1
ATOM 771 C CA . PRO A 1 95 ? -6.166 9.502 -1.345 1.00 65.31 95 PRO A CA 1
ATOM 772 C C . PRO A 1 95 ? -5.066 8.595 -0.778 1.00 65.31 95 PRO A C 1
ATOM 774 O O . PRO A 1 95 ? -4.241 8.073 -1.523 1.00 65.31 95 PRO A O 1
ATOM 777 N N . ARG A 1 96 ? -5.026 8.384 0.544 1.00 77.50 96 ARG A N 1
ATOM 778 C CA . ARG A 1 96 ? -4.032 7.531 1.194 1.00 77.50 96 ARG A CA 1
ATOM 779 C C . ARG A 1 96 ? -4.299 6.042 0.949 1.00 77.50 96 ARG A C 1
ATOM 781 O O . ARG A 1 96 ? -3.364 5.245 1.076 1.00 77.50 96 ARG A O 1
ATOM 788 N N . CYS A 1 97 ? -5.525 5.636 0.589 1.00 87.19 97 CYS A N 1
ATOM 789 C CA . CYS A 1 97 ? -5.814 4.236 0.281 1.00 87.19 97 CYS A CA 1
ATOM 790 C C . CYS A 1 97 ? -5.574 3.908 -1.200 1.00 87.19 97 CYS A C 1
ATOM 792 O O . CYS A 1 97 ? -6.350 4.351 -2.044 1.00 87.19 97 CYS A O 1
ATOM 794 N N . PRO A 1 98 ? -4.610 3.028 -1.537 1.00 85.12 98 PRO A N 1
ATOM 795 C CA . PRO A 1 98 ? -4.375 2.626 -2.927 1.00 85.12 98 PRO A CA 1
ATOM 796 C C . PRO A 1 98 ? -5.520 1.786 -3.516 1.00 85.12 98 PRO A C 1
ATOM 798 O O . PRO A 1 98 ? -5.531 1.510 -4.706 1.00 85.12 98 PRO A O 1
ATOM 801 N N . GLY A 1 99 ? -6.457 1.329 -2.683 1.00 83.38 99 GLY A N 1
ATOM 802 C CA . GLY A 1 99 ? -7.604 0.528 -3.102 1.00 83.38 99 GLY A CA 1
ATOM 803 C C . GLY A 1 99 ? -8.847 1.328 -3.486 1.00 83.38 99 GLY A C 1
ATOM 804 O O . GLY A 1 99 ? -9.821 0.737 -3.951 1.00 83.38 99 GLY A O 1
ATOM 805 N N . PHE A 1 100 ? -8.859 2.641 -3.240 1.00 82.44 100 PHE A N 1
ATOM 806 C CA . PHE A 1 100 ? -10.039 3.479 -3.440 1.00 82.44 100 PHE A CA 1
ATOM 807 C C . PHE A 1 100 ? -10.124 4.019 -4.864 1.00 82.44 100 PHE A C 1
ATOM 809 O O . PHE A 1 100 ? -9.116 4.447 -5.419 1.00 82.44 100 PHE A O 1
ATOM 816 N N . GLY A 1 101 ? -11.326 4.010 -5.448 1.00 71.50 101 GLY A N 1
ATOM 817 C CA . GLY A 1 101 ? -11.554 4.556 -6.788 1.00 71.50 101 GLY A CA 1
ATOM 818 C C . GLY A 1 101 ? -10.844 3.784 -7.901 1.00 71.50 101 GLY A C 1
ATOM 819 O O . GLY A 1 101 ? -10.791 4.265 -9.028 1.00 71.50 101 GLY A O 1
ATOM 820 N N . GLN A 1 102 ? -10.309 2.596 -7.600 1.00 68.56 102 GLN A N 1
ATOM 821 C CA . GLN A 1 102 ? -9.664 1.753 -8.593 1.00 68.56 102 GLN A CA 1
ATOM 822 C C . GLN A 1 102 ? -10.730 1.176 -9.524 1.00 68.56 102 GLN A C 1
ATOM 824 O O . GLN A 1 102 ? -11.578 0.382 -9.107 1.00 68.56 102 GLN A O 1
ATOM 829 N N . THR A 1 103 ? -10.681 1.571 -10.791 1.00 67.25 103 THR A N 1
ATOM 830 C CA . THR A 1 103 ? -11.375 0.871 -11.869 1.00 67.25 103 THR A CA 1
ATOM 831 C C . THR A 1 103 ? -10.399 -0.082 -12.555 1.00 67.25 103 THR A C 1
ATOM 833 O O . THR A 1 103 ? -9.185 -0.036 -12.329 1.00 67.25 103 THR A O 1
ATOM 836 N N . LYS A 1 104 ? -10.912 -0.981 -13.401 1.00 67.19 104 LYS A N 1
ATOM 837 C CA . LYS A 1 104 ? -10.037 -1.851 -14.202 1.00 67.19 104 LYS A CA 1
ATOM 838 C C . LYS A 1 104 ? -9.120 -1.021 -15.104 1.00 67.19 104 LYS A C 1
ATOM 840 O O . LYS A 1 104 ? -7.968 -1.387 -15.311 1.00 67.19 104 LYS A O 1
ATOM 845 N N . GLU A 1 105 ? -9.627 0.106 -15.587 1.00 72.00 105 GLU A N 1
ATOM 846 C CA . GLU A 1 105 ? -8.918 1.063 -16.427 1.00 72.00 105 GLU A CA 1
ATOM 847 C C . GLU A 1 105 ? -7.804 1.767 -15.644 1.00 72.00 105 GLU A C 1
ATOM 849 O O . GLU A 1 105 ? -6.666 1.770 -16.106 1.00 72.00 105 GLU A O 1
ATOM 854 N N . SER A 1 106 ? -8.081 2.269 -14.432 1.00 69.44 106 SER A N 1
ATOM 855 C CA . SER A 1 106 ? -7.057 2.951 -13.625 1.00 69.44 106 SER A CA 1
ATOM 856 C C . SER A 1 106 ? -5.934 1.999 -13.199 1.00 69.44 106 SER A C 1
ATOM 858 O O . SER A 1 106 ? -4.761 2.352 -13.256 1.00 69.44 106 SER A O 1
ATOM 860 N N . ALA A 1 107 ? -6.273 0.758 -12.834 1.00 69.19 107 ALA A N 1
ATOM 861 C CA . ALA A 1 107 ? -5.281 -0.258 -12.486 1.00 69.19 107 ALA A CA 1
ATOM 862 C C . ALA A 1 107 ? -4.404 -0.659 -13.690 1.00 69.19 107 ALA A C 1
ATOM 864 O O . ALA A 1 107 ? -3.216 -0.942 -13.528 1.00 69.19 107 ALA A O 1
ATOM 865 N N . MET A 1 108 ? -4.974 -0.684 -14.901 1.00 76.75 108 MET A N 1
ATOM 866 C CA . MET A 1 108 ? -4.218 -0.941 -16.128 1.00 76.75 108 MET A C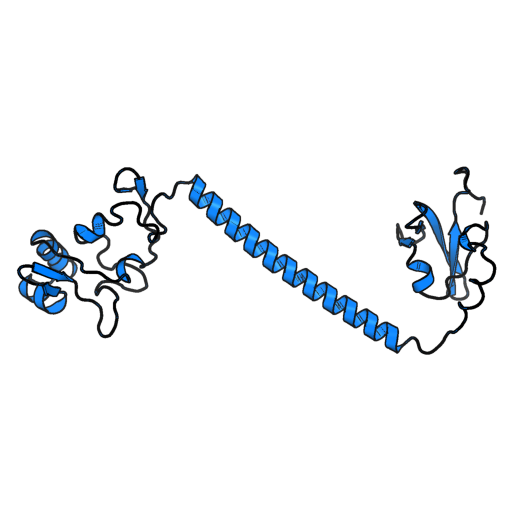A 1
ATOM 867 C C . MET A 1 108 ? -3.285 0.224 -16.475 1.00 76.75 108 MET A C 1
ATOM 869 O O . MET A 1 108 ? -2.148 -0.014 -16.880 1.00 76.75 108 MET A O 1
ATOM 873 N N . GLU A 1 109 ? -3.738 1.463 -16.280 1.00 79.25 109 GLU A N 1
ATOM 874 C CA . GLU A 1 109 ? -2.938 2.664 -16.518 1.00 79.25 109 GLU A CA 1
ATOM 875 C C . GLU A 1 109 ? -1.729 2.753 -15.573 1.00 79.25 109 GLU A C 1
ATOM 877 O O . GLU A 1 109 ? -0.611 3.001 -16.029 1.00 79.25 109 GLU A O 1
ATOM 882 N N . ASP A 1 110 ? -1.919 2.480 -14.278 1.00 78.56 110 ASP A N 1
ATOM 883 C CA . ASP A 1 110 ? -0.827 2.449 -13.296 1.00 78.56 110 ASP A CA 1
ATOM 884 C C . ASP A 1 110 ? 0.221 1.386 -13.655 1.00 78.56 110 ASP A C 1
ATOM 886 O O . ASP A 1 110 ? 1.423 1.662 -13.677 1.00 78.56 110 ASP A O 1
ATOM 890 N N . ARG A 1 111 ? -0.233 0.181 -14.027 1.00 82.00 111 ARG A N 1
ATOM 891 C CA . ARG A 1 111 ? 0.653 -0.912 -14.446 1.00 82.00 111 ARG A CA 1
ATOM 892 C C . ARG A 1 111 ? 1.411 -0.579 -15.731 1.00 82.00 111 ARG A C 1
ATOM 894 O O . ARG A 1 111 ? 2.586 -0.918 -15.852 1.00 82.00 111 ARG A O 1
ATOM 901 N N . TYR A 1 112 ? 0.763 0.080 -16.691 1.00 86.56 112 TYR A N 1
ATOM 902 C CA . TYR A 1 112 ? 1.422 0.538 -17.913 1.00 86.56 112 TYR A CA 1
ATOM 903 C C . TYR A 1 112 ? 2.539 1.542 -17.598 1.00 86.56 112 TYR A C 1
ATOM 905 O O . TYR A 1 112 ? 3.659 1.377 -18.082 1.00 86.56 112 TYR A O 1
ATOM 913 N N . LYS A 1 113 ? 2.271 2.532 -16.735 1.00 89.06 113 LYS A N 1
ATOM 914 C CA . LYS A 1 113 ? 3.271 3.524 -16.300 1.00 89.06 113 LYS A CA 1
ATOM 915 C C . LYS A 1 113 ? 4.477 2.865 -15.632 1.00 89.06 113 LYS A C 1
ATOM 917 O O . LYS A 1 113 ? 5.611 3.209 -15.957 1.00 89.06 113 LYS A O 1
ATOM 922 N N . GLU A 1 114 ? 4.242 1.897 -14.749 1.00 90.69 114 GLU A N 1
ATOM 923 C CA . GLU A 1 114 ? 5.309 1.147 -14.078 1.00 90.69 114 GLU A CA 1
ATOM 924 C C . GLU A 1 114 ? 6.186 0.379 -15.079 1.00 90.69 114 GLU A C 1
ATOM 926 O O . GLU A 1 114 ? 7.414 0.481 -15.044 1.00 90.69 114 GLU A O 1
ATOM 931 N N . VAL A 1 115 ? 5.571 -0.350 -16.018 1.00 92.62 115 VAL A N 1
ATOM 932 C CA . VAL A 1 115 ? 6.301 -1.100 -17.052 1.00 92.62 115 VAL A CA 1
ATOM 933 C C . VAL A 1 115 ? 7.152 -0.165 -17.910 1.00 92.62 115 VAL A C 1
ATOM 935 O O . VAL A 1 115 ? 8.331 -0.446 -18.123 1.00 92.62 115 VAL A O 1
ATOM 938 N N . VAL A 1 116 ? 6.588 0.957 -18.365 1.00 92.50 116 VAL A N 1
ATOM 939 C CA . VAL A 1 116 ? 7.314 1.943 -19.180 1.00 92.50 116 VAL A CA 1
ATOM 940 C C . VAL A 1 116 ? 8.482 2.556 -18.403 1.00 92.50 116 VAL A C 1
ATOM 942 O O . VAL A 1 116 ? 9.576 2.668 -18.953 1.00 92.50 116 VAL A O 1
ATOM 945 N N . SER A 1 117 ? 8.296 2.896 -17.123 1.00 91.06 117 SER A N 1
ATOM 946 C CA . SER A 1 117 ? 9.377 3.414 -16.270 1.00 91.06 117 SER A CA 1
ATOM 947 C C . SER A 1 117 ? 10.528 2.414 -16.154 1.00 91.06 117 SER A C 1
ATOM 949 O O . SER A 1 117 ? 11.675 2.747 -16.450 1.00 91.06 117 SER A O 1
ATOM 951 N N . ASN A 1 118 ? 10.212 1.157 -15.831 1.00 91.00 118 ASN A N 1
ATOM 952 C CA . ASN A 1 118 ? 11.201 0.088 -15.707 1.00 91.00 118 ASN A CA 1
ATOM 953 C C . ASN A 1 118 ? 11.944 -0.173 -17.030 1.00 91.00 118 ASN A C 1
ATOM 955 O O . ASN A 1 118 ? 13.146 -0.448 -17.034 1.00 91.00 118 ASN A O 1
ATOM 959 N N . MET A 1 119 ? 11.243 -0.093 -18.167 1.00 90.56 119 MET A N 1
ATOM 960 C CA . MET A 1 119 ? 11.861 -0.218 -19.490 1.00 90.56 119 MET A CA 1
ATOM 961 C C . MET A 1 119 ? 12.821 0.939 -19.780 1.00 90.56 119 MET A C 1
ATOM 963 O O . MET A 1 119 ? 13.937 0.691 -20.237 1.00 90.56 119 MET A O 1
ATOM 967 N N . ASN A 1 120 ? 12.427 2.178 -19.478 1.00 89.88 120 ASN A N 1
ATOM 968 C CA . ASN A 1 120 ? 13.256 3.364 -19.701 1.00 89.88 120 ASN A CA 1
ATOM 969 C C . ASN A 1 120 ? 14.530 3.353 -18.847 1.00 89.88 120 ASN A C 1
ATOM 971 O O . ASN A 1 120 ? 15.608 3.682 -19.346 1.00 89.88 120 ASN A O 1
ATOM 975 N N . GLU A 1 121 ? 14.435 2.934 -17.585 1.00 90.31 121 GLU A N 1
ATOM 976 C CA . GLU A 1 121 ? 15.599 2.796 -16.701 1.00 90.31 121 GLU A CA 1
ATOM 977 C C . GLU A 1 121 ? 16.585 1.747 -17.225 1.00 90.31 121 GLU A C 1
ATOM 979 O O . GLU A 1 121 ? 17.784 2.016 -17.351 1.00 90.31 121 GLU A O 1
ATOM 984 N N . ARG A 1 122 ? 16.082 0.567 -17.614 1.00 89.62 122 ARG A N 1
ATOM 985 C CA . ARG A 1 122 ? 16.908 -0.486 -18.222 1.00 89.62 122 ARG A CA 1
ATOM 986 C C . ARG A 1 122 ? 17.574 -0.004 -19.502 1.00 89.62 122 ARG A C 1
ATOM 988 O O . ARG A 1 122 ? 18.779 -0.182 -19.659 1.00 89.62 122 ARG A O 1
ATOM 995 N N . PHE A 1 123 ? 16.823 0.635 -20.392 1.00 87.62 123 PHE A N 1
ATOM 996 C CA . PHE A 1 123 ? 17.367 1.158 -21.640 1.00 87.62 123 PHE A CA 1
ATOM 997 C C . PHE A 1 123 ? 18.465 2.202 -21.395 1.00 87.62 123 PHE A C 1
ATOM 999 O O . PHE A 1 123 ? 19.541 2.112 -21.981 1.00 87.62 123 PHE A O 1
ATOM 1006 N N . SER A 1 124 ? 18.248 3.115 -20.445 1.00 86.62 124 SER A N 1
ATOM 1007 C CA . SER A 1 124 ? 19.248 4.113 -20.046 1.00 86.62 124 SER A CA 1
ATOM 1008 C C . SER A 1 124 ? 20.533 3.466 -19.522 1.00 86.62 124 SER A C 1
ATOM 1010 O O . SER A 1 124 ? 21.632 3.906 -19.861 1.00 86.62 124 SER A O 1
ATOM 1012 N N . SER A 1 125 ? 20.418 2.389 -18.737 1.00 86.25 125 SER A N 1
ATOM 1013 C CA . SER A 1 125 ? 21.588 1.654 -18.240 1.00 86.25 125 SER A CA 1
ATOM 1014 C C . SER A 1 125 ? 22.393 0.983 -19.362 1.00 86.25 125 SER A C 1
ATOM 1016 O O . SER A 1 125 ? 23.624 1.008 -19.335 1.00 86.25 125 SER A O 1
ATOM 1018 N N . LEU A 1 126 ? 21.713 0.447 -20.384 1.00 87.81 126 LEU A N 1
ATOM 1019 C CA . LEU A 1 126 ? 22.357 -0.184 -21.537 1.00 87.81 126 LEU A CA 1
ATOM 1020 C C . LEU A 1 126 ? 23.102 0.847 -22.387 1.00 87.81 126 LEU A C 1
ATOM 1022 O O . LEU A 1 126 ? 24.257 0.619 -22.737 1.00 87.81 126 LEU A O 1
ATOM 1026 N N . GLN A 1 127 ? 22.492 2.008 -22.640 1.00 86.62 127 GLN A N 1
ATOM 1027 C CA . GLN A 1 127 ? 23.141 3.103 -23.367 1.00 86.62 127 GLN A CA 1
ATOM 1028 C C . GLN A 1 127 ? 24.380 3.636 -22.637 1.00 86.62 127 GLN A C 1
ATOM 1030 O O . GLN A 1 127 ? 25.394 3.945 -23.262 1.00 86.62 127 GLN A O 1
ATOM 1035 N N . GLN A 1 128 ? 24.333 3.735 -21.304 1.00 85.19 128 GLN A N 1
ATOM 1036 C CA . GLN A 1 128 ? 25.497 4.140 -20.511 1.00 85.19 128 GLN A CA 1
ATOM 1037 C C . GLN A 1 128 ? 26.623 3.102 -20.577 1.00 85.19 128 GLN A C 1
ATOM 103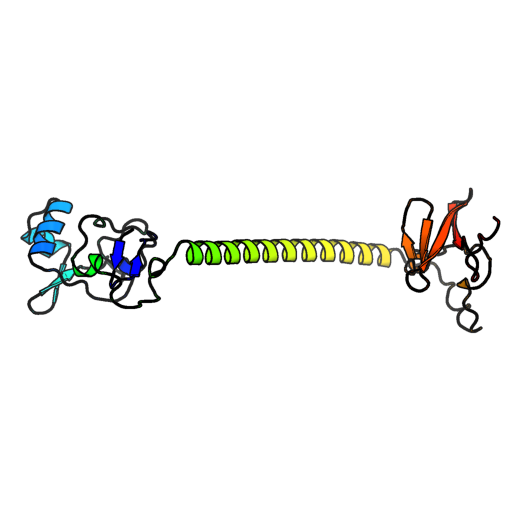9 O O . GLN A 1 128 ? 27.788 3.480 -20.708 1.00 85.19 128 GLN A O 1
ATOM 1044 N N . ALA A 1 129 ? 26.286 1.810 -20.524 1.00 83.19 129 ALA A N 1
ATOM 1045 C CA . ALA A 1 129 ? 27.258 0.733 -20.671 1.00 83.19 129 ALA A CA 1
ATOM 1046 C C . ALA A 1 129 ? 27.906 0.739 -22.066 1.00 83.19 129 ALA A C 1
ATOM 1048 O O . ALA A 1 129 ? 29.129 0.668 -22.171 1.00 83.19 129 ALA A O 1
ATOM 1049 N N . GLU A 1 130 ? 27.108 0.898 -23.124 1.00 85.00 130 GLU A N 1
ATOM 1050 C CA . GLU A 1 130 ? 27.589 1.018 -24.504 1.00 85.00 130 GLU A CA 1
ATOM 1051 C C . GLU A 1 130 ? 28.536 2.214 -24.661 1.00 85.00 130 GLU A C 1
ATOM 1053 O O . GLU A 1 130 ? 29.666 2.056 -25.127 1.00 85.00 130 GLU A O 1
ATOM 1058 N N . LYS A 1 131 ? 28.131 3.396 -24.175 1.00 83.44 131 LYS A N 1
ATOM 1059 C CA . LYS A 1 131 ? 28.969 4.601 -24.203 1.00 83.44 131 LYS A CA 1
ATOM 1060 C C . LYS A 1 131 ? 30.304 4.385 -23.487 1.00 83.44 131 LYS A C 1
ATOM 1062 O O . LYS A 1 131 ? 31.343 4.785 -24.001 1.00 83.44 131 LYS A O 1
ATOM 1067 N N . ALA A 1 132 ? 30.300 3.730 -22.326 1.00 84.69 132 ALA A N 1
ATOM 1068 C CA . ALA A 1 132 ? 31.523 3.457 -21.574 1.00 84.69 132 ALA A CA 1
ATOM 1069 C C . ALA A 1 132 ? 32.488 2.525 -22.330 1.00 84.69 132 ALA A C 1
ATOM 1071 O O . ALA A 1 132 ? 33.703 2.735 -22.288 1.00 84.69 132 ALA A O 1
ATOM 1072 N N . VAL A 1 133 ? 31.962 1.516 -23.035 1.00 80.88 133 VAL A N 1
ATOM 1073 C CA . VAL A 1 133 ? 32.763 0.625 -23.892 1.00 80.88 133 VAL A CA 1
ATOM 1074 C C . VAL A 1 133 ? 33.373 1.409 -25.050 1.00 80.88 133 VAL A C 1
ATOM 1076 O O . VAL A 1 133 ? 34.579 1.319 -25.279 1.00 80.88 133 VAL A O 1
ATOM 1079 N N . VAL A 1 134 ? 32.567 2.224 -25.732 1.00 78.00 134 VAL A N 1
ATOM 1080 C CA . VAL A 1 134 ? 33.014 3.060 -26.853 1.00 78.00 134 VAL A CA 1
ATOM 1081 C C . VAL A 1 134 ? 34.098 4.047 -26.407 1.00 78.00 134 VAL A C 1
ATOM 1083 O O . VAL A 1 134 ? 35.172 4.083 -27.004 1.00 78.00 134 VAL A O 1
ATOM 1086 N N . ASP A 1 135 ? 33.887 4.777 -25.309 1.00 77.44 135 ASP A N 1
ATOM 1087 C CA . ASP A 1 135 ? 34.866 5.728 -24.763 1.00 77.44 135 ASP A CA 1
ATOM 1088 C C . ASP A 1 135 ? 36.194 5.047 -24.390 1.00 77.44 135 ASP A C 1
ATOM 1090 O O . ASP A 1 135 ? 37.274 5.628 -24.546 1.00 77.44 135 ASP A O 1
ATOM 1094 N N . LYS A 1 136 ? 36.136 3.805 -23.890 1.00 79.06 136 LYS A N 1
ATOM 1095 C CA . LYS A 1 136 ? 37.331 3.013 -23.584 1.00 79.06 136 LYS A CA 1
ATOM 1096 C C . LYS A 1 136 ? 38.088 2.637 -24.859 1.00 79.06 136 LYS A C 1
ATOM 1098 O O . LYS A 1 136 ? 39.300 2.843 -24.904 1.00 79.06 136 LYS A O 1
ATOM 1103 N N . LEU A 1 137 ? 37.384 2.153 -25.882 1.00 68.81 137 LEU A N 1
ATOM 1104 C CA . LEU A 1 137 ? 37.973 1.808 -27.179 1.00 68.81 137 LEU A CA 1
ATOM 1105 C C . LEU A 1 137 ? 38.634 3.027 -27.835 1.00 68.81 137 LEU A C 1
ATOM 1107 O O . LEU A 1 137 ? 39.792 2.945 -28.237 1.00 68.81 137 LEU A O 1
ATOM 1111 N N . TYR A 1 138 ? 37.962 4.184 -27.849 1.00 69.56 138 TYR A N 1
ATOM 1112 C CA . TYR A 1 138 ? 38.546 5.433 -28.354 1.00 69.56 138 TYR A CA 1
ATOM 1113 C C . TYR A 1 138 ? 39.836 5.810 -27.617 1.00 69.56 138 TYR A C 1
ATOM 1115 O O . TYR A 1 138 ? 40.832 6.166 -28.246 1.00 69.56 138 TYR A O 1
ATOM 1123 N N . LYS A 1 139 ? 39.860 5.700 -26.282 1.00 69.69 139 LYS A N 1
ATOM 1124 C CA . LYS A 1 139 ? 41.065 5.982 -25.482 1.00 69.69 139 LYS A CA 1
ATOM 1125 C C . LYS A 1 139 ? 42.203 4.999 -25.749 1.00 69.69 139 LYS A C 1
ATOM 1127 O O . LYS A 1 139 ? 43.362 5.393 -25.643 1.00 69.69 139 LYS A O 1
ATOM 1132 N N . GLU A 1 140 ? 41.907 3.736 -26.036 1.00 73.88 140 GLU A N 1
ATOM 1133 C CA . GLU A 1 140 ? 42.918 2.729 -26.378 1.00 73.88 140 GLU A CA 1
ATOM 1134 C C . GLU A 1 140 ? 43.498 2.972 -27.778 1.00 73.88 140 GLU A C 1
ATOM 1136 O O . GLU A 1 140 ? 44.720 2.997 -27.926 1.00 73.88 140 GLU A O 1
ATOM 1141 N N . LEU A 1 141 ? 42.652 3.279 -28.765 1.00 60.66 141 LEU A N 1
ATOM 1142 C CA . LEU A 1 141 ? 43.080 3.653 -30.117 1.00 60.66 141 LEU A CA 1
ATOM 1143 C C . LEU A 1 141 ? 43.934 4.933 -30.116 1.00 60.66 141 LEU A C 1
ATOM 1145 O O . LEU A 1 141 ? 45.005 4.968 -30.721 1.00 60.66 141 LEU A O 1
ATOM 1149 N N . ALA A 1 142 ? 43.535 5.955 -29.351 1.00 64.81 142 ALA A N 1
ATOM 1150 C CA . ALA A 1 142 ? 44.277 7.214 -29.239 1.00 64.81 142 ALA A CA 1
ATOM 1151 C C . ALA A 1 142 ? 45.676 7.052 -28.610 1.00 64.81 142 ALA A C 1
ATOM 1153 O O . ALA A 1 142 ? 46.575 7.847 -28.881 1.00 64.81 142 ALA A O 1
ATOM 1154 N N . LYS A 1 143 ? 45.900 6.018 -27.786 1.00 63.28 143 LYS A N 1
ATOM 1155 C CA . LYS A 1 143 ? 47.230 5.709 -27.225 1.00 63.28 143 LYS A CA 1
ATOM 1156 C C . LYS A 1 143 ? 48.175 5.081 -28.253 1.00 63.28 143 LYS A C 1
ATOM 1158 O O . LYS A 1 143 ? 49.385 5.247 -28.117 1.00 63.28 143 LYS A O 1
ATOM 1163 N N . GLY A 1 144 ? 47.636 4.386 -29.258 1.00 50.34 144 GLY A N 1
ATOM 1164 C CA . GLY A 1 144 ? 48.395 3.819 -30.379 1.00 50.34 144 GLY A CA 1
ATOM 1165 C C . GLY A 1 144 ? 48.754 4.842 -31.462 1.00 50.34 144 GLY A C 1
ATOM 1166 O O . GLY A 1 144 ? 49.703 4.633 -32.211 1.00 50.34 144 GLY A O 1
ATOM 1167 N N . ALA A 1 145 ? 48.061 5.984 -31.506 1.00 50.88 145 ALA A N 1
ATOM 1168 C CA . ALA A 1 145 ? 48.242 7.045 -32.498 1.00 50.88 145 ALA A CA 1
ATOM 1169 C C . ALA A 1 145 ? 49.455 7.962 -32.217 1.00 50.88 145 ALA A C 1
ATOM 1171 O O . ALA A 1 145 ? 49.359 9.188 -32.230 1.00 50.88 145 ALA A O 1
ATOM 1172 N N . LYS A 1 146 ? 50.633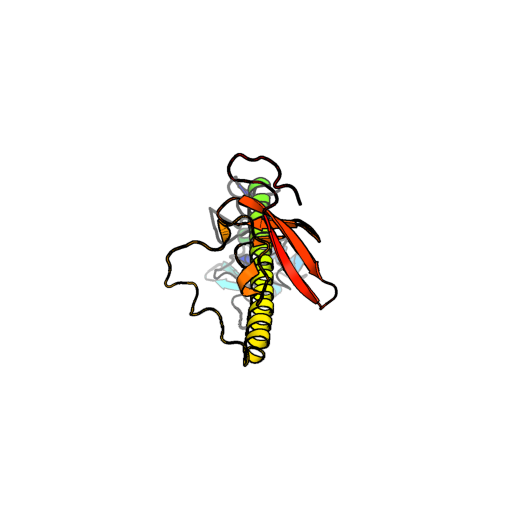 7.377 -31.973 1.00 49.06 146 LYS A N 1
ATOM 1173 C CA . LYS A 1 146 ? 51.923 8.081 -32.059 1.00 49.06 146 LYS A CA 1
ATOM 1174 C C . LYS A 1 146 ? 52.708 7.563 -33.257 1.00 49.06 146 LYS A C 1
ATOM 1176 O O . LYS A 1 146 ? 53.737 6.927 -33.073 1.00 49.06 146 LYS A O 1
ATOM 1181 N N . THR A 1 147 ? 52.204 7.793 -34.468 1.00 45.34 147 THR A N 1
ATOM 1182 C CA . THR A 1 147 ? 52.969 7.926 -35.728 1.00 45.34 147 THR A CA 1
ATOM 1183 C C . THR A 1 147 ? 51.993 7.997 -36.902 1.00 45.34 147 THR A C 1
ATOM 1185 O O . THR A 1 147 ? 51.386 6.995 -37.246 1.00 45.34 147 THR A O 1
ATOM 1188 N N . ALA A 1 148 ? 51.839 9.187 -37.489 1.00 37.88 148 ALA A N 1
ATOM 1189 C CA . ALA A 1 148 ? 51.700 9.444 -38.932 1.00 37.88 148 ALA A CA 1
ATOM 1190 C C . ALA A 1 148 ? 51.141 10.861 -39.135 1.00 37.88 148 ALA A C 1
ATOM 1192 O O . ALA A 1 148 ? 49.959 11.143 -38.978 1.00 37.88 148 ALA A O 1
ATOM 1193 N N . ASN A 1 149 ? 52.059 11.763 -39.449 1.00 50.81 149 ASN A N 1
ATOM 1194 C CA . ASN A 1 149 ? 51.865 13.168 -39.752 1.00 50.81 149 ASN A CA 1
ATOM 1195 C C . ASN A 1 149 ? 51.849 13.323 -41.283 1.00 50.81 149 ASN A C 1
ATOM 1197 O O . ASN A 1 149 ? 52.933 13.246 -41.851 1.00 50.81 149 ASN A O 1
ATOM 1201 N N . VAL A 1 150 ? 50.692 13.492 -41.953 1.00 36.62 150 VAL A N 1
ATOM 1202 C CA . VAL A 1 150 ? 50.641 13.862 -43.400 1.00 36.62 150 VAL A CA 1
ATOM 1203 C C . VAL A 1 150 ? 49.459 14.771 -43.821 1.00 36.62 150 VAL A C 1
ATOM 1205 O O . VAL A 1 150 ? 49.565 15.438 -44.844 1.00 36.62 150 VAL A O 1
ATOM 1208 N N . MET A 1 151 ? 48.358 14.911 -43.078 1.00 35.19 151 MET A N 1
ATOM 1209 C CA . MET A 1 151 ? 47.161 15.606 -43.613 1.00 35.19 151 MET A CA 1
ATOM 1210 C C . MET A 1 151 ? 47.129 17.145 -43.480 1.00 35.19 151 MET A C 1
ATOM 1212 O O . MET A 1 151 ? 46.096 17.757 -43.729 1.00 35.19 151 MET A O 1
ATOM 1216 N N . SER A 1 152 ? 48.232 17.818 -43.139 1.00 36.25 152 SER A N 1
ATOM 1217 C CA . SER A 1 152 ? 48.247 19.293 -43.080 1.00 36.25 152 SER A CA 1
ATOM 1218 C C . SER A 1 152 ? 48.514 19.988 -44.422 1.00 36.25 152 SER A C 1
ATOM 1220 O O . SER A 1 152 ? 48.531 21.212 -44.457 1.00 36.25 152 SER A O 1
ATOM 1222 N N . LYS A 1 153 ? 48.709 19.253 -45.529 1.00 33.34 153 LYS A N 1
ATOM 1223 C CA . LYS A 1 153 ? 49.133 19.856 -46.809 1.00 33.34 153 LYS A CA 1
ATOM 1224 C C . LYS A 1 153 ? 48.050 19.980 -47.890 1.00 33.34 153 LYS A C 1
ATOM 1226 O O . LYS A 1 153 ? 48.260 20.713 -48.844 1.00 33.34 153 LYS A O 1
ATOM 1231 N N . ALA A 1 154 ? 46.903 19.308 -47.758 1.00 36.62 154 ALA A N 1
ATOM 1232 C CA . ALA A 1 154 ? 45.855 19.316 -48.794 1.00 36.62 154 ALA A CA 1
ATOM 1233 C C . ALA A 1 154 ? 44.772 20.399 -48.594 1.00 36.62 154 ALA A C 1
ATOM 1235 O O . ALA A 1 154 ? 43.960 20.630 -49.482 1.00 36.62 154 ALA A O 1
ATOM 1236 N N . VAL A 1 155 ? 44.761 21.085 -47.445 1.00 36.03 155 VAL A N 1
ATOM 1237 C CA . VAL A 1 155 ? 43.737 22.097 -47.113 1.00 36.03 155 VAL A CA 1
ATOM 1238 C C . VAL A 1 155 ? 44.055 23.480 -47.710 1.00 36.03 155 VAL A C 1
ATOM 1240 O O . VAL A 1 155 ? 43.157 24.307 -47.837 1.00 36.03 155 VAL A O 1
ATOM 1243 N N . GLU A 1 156 ? 45.296 23.743 -48.135 1.00 37.97 156 GLU A N 1
ATOM 1244 C CA . GLU A 1 156 ? 45.707 25.077 -48.612 1.00 37.97 156 GLU A CA 1
ATOM 1245 C C . GLU A 1 156 ? 45.279 25.414 -50.054 1.00 37.97 156 GLU A C 1
ATOM 1247 O O . GLU A 1 156 ? 45.287 26.588 -50.413 1.00 37.97 156 GLU A O 1
ATOM 1252 N N . GLU A 1 157 ? 44.840 24.448 -50.870 1.00 35.38 157 GLU A N 1
ATOM 1253 C CA . GLU A 1 157 ? 44.510 24.709 -52.287 1.00 35.38 157 GLU A CA 1
ATOM 1254 C C . GLU A 1 157 ? 43.006 24.799 -52.597 1.00 35.38 157 GLU A C 1
ATOM 1256 O O . GLU A 1 157 ? 42.635 25.075 -53.734 1.00 35.38 157 GLU A O 1
ATOM 1261 N N . GLY A 1 158 ? 42.116 24.625 -51.610 1.00 37.75 158 GLY A N 1
ATOM 1262 C CA . GLY A 1 158 ? 40.672 24.842 -51.806 1.00 37.75 158 GLY A CA 1
ATOM 1263 C C . GLY A 1 158 ? 40.011 23.937 -52.859 1.00 37.75 158 GLY A C 1
ATOM 1264 O O . GLY A 1 158 ? 38.918 24.246 -53.330 1.00 37.75 158 GLY A O 1
ATOM 1265 N N . VAL A 1 159 ? 40.651 22.823 -53.224 1.00 38.91 159 VAL A N 1
ATOM 1266 C CA . VAL A 1 159 ? 40.088 21.793 -54.101 1.00 38.91 159 VAL A CA 1
ATOM 1267 C C . VAL A 1 159 ? 39.665 20.616 -53.231 1.00 38.91 159 VAL A C 1
ATOM 1269 O O . VAL A 1 159 ? 40.501 19.946 -52.624 1.00 38.91 159 VAL A O 1
ATOM 1272 N N . ASP A 1 160 ? 38.358 20.368 -53.157 1.00 48.25 160 ASP A N 1
ATOM 1273 C CA . ASP A 1 160 ? 37.810 19.188 -52.492 1.00 48.25 160 ASP A CA 1
ATOM 1274 C C . ASP A 1 160 ? 38.321 17.938 -53.228 1.00 48.25 160 ASP A C 1
ATOM 1276 O O . ASP A 1 160 ? 37.926 17.643 -54.359 1.00 48.25 160 ASP A O 1
ATOM 1280 N N . SER A 1 161 ? 39.284 17.241 -52.621 1.00 48.00 161 SER A N 1
ATOM 1281 C CA . SER A 1 161 ? 40.004 16.120 -53.247 1.00 48.00 161 SER A CA 1
ATOM 1282 C C . SER A 1 161 ? 39.073 14.953 -53.615 1.00 48.00 161 SER A C 1
ATOM 1284 O O . SER A 1 161 ? 39.428 14.116 -54.446 1.00 48.00 161 SER A O 1
ATOM 1286 N N . PHE A 1 162 ? 37.863 14.939 -53.046 1.00 49.47 162 PHE A N 1
ATOM 1287 C CA . PHE A 1 162 ? 36.800 13.969 -53.299 1.00 49.47 162 PHE A CA 1
ATOM 1288 C C . PHE A 1 162 ? 35.982 14.242 -54.573 1.00 49.47 162 PHE A C 1
ATOM 1290 O O . PHE A 1 162 ? 35.175 13.399 -54.958 1.00 49.47 162 PHE A O 1
ATOM 1297 N N . LEU A 1 163 ? 36.193 15.379 -55.250 1.00 48.31 163 LEU A N 1
ATOM 1298 C CA . LEU A 1 163 ? 35.512 15.728 -56.508 1.00 48.31 163 LEU A CA 1
ATOM 1299 C C . LEU A 1 163 ? 36.272 15.292 -57.770 1.00 48.31 163 LEU A C 1
ATOM 1301 O O . LEU A 1 163 ? 35.789 15.512 -58.879 1.00 48.31 163 LEU A O 1
ATOM 1305 N N . SER A 1 164 ? 37.451 14.681 -57.629 1.00 54.94 164 SER A N 1
ATOM 1306 C CA . SER A 1 164 ? 38.168 14.091 -58.765 1.00 54.94 164 SER A CA 1
ATOM 1307 C C . SER A 1 164 ? 37.795 12.616 -58.925 1.00 54.94 164 SER A C 1
ATOM 1309 O O . SER A 1 164 ? 37.662 11.913 -57.928 1.00 54.94 164 SER A O 1
ATOM 1311 N N . GLU A 1 165 ? 37.665 12.126 -60.162 1.00 56.28 165 GLU A N 1
ATOM 1312 C CA . GLU A 1 165 ? 37.366 10.723 -60.533 1.00 56.28 165 GLU A CA 1
ATOM 1313 C C . GLU A 1 165 ? 38.464 9.709 -60.114 1.00 56.28 165 GLU A C 1
ATOM 1315 O O . GLU A 1 165 ? 38.657 8.665 -60.734 1.00 56.28 165 GLU A O 1
ATOM 1320 N N . LYS A 1 166 ? 39.260 10.015 -59.087 1.00 65.06 166 LYS A N 1
ATOM 1321 C CA . LYS A 1 166 ? 40.430 9.239 -58.680 1.00 65.06 166 LYS A CA 1
ATOM 1322 C C . LYS A 1 166 ? 40.113 8.307 -57.517 1.00 65.06 166 LYS A C 1
ATOM 1324 O O . LYS A 1 166 ? 39.449 8.688 -56.558 1.00 65.06 166 LYS A O 1
ATOM 1329 N N . LYS A 1 167 ? 40.699 7.104 -57.564 1.00 76.62 167 LYS A N 1
ATOM 1330 C CA . LYS A 1 167 ? 40.817 6.219 -56.398 1.00 76.62 167 LYS A CA 1
ATOM 1331 C C . LYS A 1 167 ? 41.604 6.941 -55.295 1.00 76.62 167 LYS A C 1
ATOM 1333 O O . LYS A 1 167 ? 42.732 7.379 -55.526 1.00 76.62 167 LYS A O 1
ATOM 1338 N N . ILE A 1 168 ? 41.027 7.040 -54.103 1.00 81.94 168 ILE A N 1
ATOM 1339 C CA . ILE A 1 168 ? 41.614 7.694 -52.930 1.00 81.94 168 ILE A CA 1
ATOM 1340 C C . ILE A 1 168 ? 42.163 6.611 -52.008 1.00 81.94 168 ILE A C 1
ATOM 1342 O O . ILE A 1 168 ? 41.457 5.663 -51.674 1.00 81.94 168 ILE A O 1
ATOM 1346 N N . LYS A 1 169 ? 43.427 6.729 -51.598 1.00 81.75 169 LYS A N 1
ATOM 1347 C CA . LYS A 1 169 ? 44.017 5.837 -50.594 1.00 81.75 169 LYS A CA 1
ATOM 1348 C C . LYS A 1 169 ? 43.547 6.250 -49.197 1.00 81.75 169 LYS A C 1
ATOM 1350 O O . LYS A 1 169 ? 43.674 7.415 -48.834 1.00 81.75 169 LYS A O 1
ATOM 1355 N N . VAL A 1 170 ? 43.050 5.293 -48.421 1.00 81.75 170 VAL A N 1
ATOM 1356 C CA . VAL A 1 170 ? 42.656 5.466 -47.019 1.00 81.75 170 VAL A CA 1
ATOM 1357 C C . VAL A 1 170 ? 43.914 5.359 -46.162 1.00 81.75 170 VAL A C 1
ATOM 1359 O O . VAL A 1 170 ? 44.527 4.296 -46.076 1.00 81.75 170 VAL A O 1
ATOM 1362 N N . ALA A 1 171 ? 44.333 6.467 -45.556 1.00 73.56 171 ALA A N 1
ATOM 1363 C CA . ALA A 1 171 ? 45.535 6.539 -44.728 1.00 73.56 171 ALA A CA 1
ATOM 1364 C C . ALA A 1 171 ? 45.231 6.318 -43.238 1.00 73.56 171 ALA A C 1
ATOM 1366 O O . ALA A 1 171 ? 46.108 5.898 -42.483 1.00 73.56 171 ALA A O 1
ATOM 1367 N N . SER A 1 172 ? 44.000 6.594 -42.803 1.00 73.00 172 SER A N 1
ATOM 1368 C CA . SER A 1 172 ? 43.547 6.397 -41.426 1.00 73.00 172 SER A CA 1
ATOM 1369 C C . SER A 1 172 ? 42.048 6.098 -41.354 1.00 73.00 172 SER A C 1
ATOM 1371 O O . SER A 1 172 ? 41.308 6.319 -42.310 1.00 73.00 172 SER A O 1
ATOM 1373 N N . LEU A 1 173 ? 41.574 5.631 -40.192 1.00 71.25 173 LEU A N 1
ATOM 1374 C CA . LEU A 1 173 ? 40.133 5.480 -39.948 1.00 71.25 173 LEU A CA 1
ATOM 1375 C C . LEU A 1 173 ? 39.383 6.814 -40.061 1.00 71.25 173 LEU A C 1
ATOM 1377 O O . LEU A 1 173 ? 38.191 6.806 -40.372 1.00 71.25 173 LEU A O 1
ATOM 1381 N N . ASP A 1 174 ? 40.076 7.939 -39.865 1.00 72.06 174 ASP A N 1
ATOM 1382 C CA . ASP A 1 174 ? 39.454 9.254 -39.932 1.00 72.06 174 ASP A CA 1
ATOM 1383 C C . ASP A 1 174 ? 38.974 9.592 -41.349 1.00 72.06 174 ASP A C 1
ATOM 1385 O O . ASP A 1 174 ? 37.928 10.222 -41.514 1.00 72.06 174 ASP A O 1
ATOM 1389 N N . ASP A 1 175 ? 39.658 9.071 -42.373 1.00 75.56 175 ASP A N 1
ATOM 1390 C CA . ASP A 1 175 ? 39.288 9.250 -43.782 1.00 75.56 175 ASP A CA 1
ATOM 1391 C C . ASP A 1 175 ? 37.942 8.579 -44.115 1.00 75.56 175 ASP A C 1
ATOM 1393 O O . ASP A 1 175 ? 37.274 8.939 -45.084 1.00 75.56 175 ASP A O 1
ATOM 1397 N N . LEU A 1 176 ? 37.508 7.618 -43.290 1.00 80.19 176 LEU A N 1
ATOM 1398 C CA . LEU A 1 176 ? 36.239 6.909 -43.443 1.00 80.19 176 LEU A CA 1
ATOM 1399 C C . LEU A 1 176 ? 35.107 7.500 -42.588 1.00 80.19 176 LEU A C 1
ATOM 1401 O O . LEU A 1 176 ? 33.954 7.099 -42.757 1.00 80.19 176 LEU A O 1
ATOM 1405 N N . PHE A 1 177 ? 35.368 8.479 -41.707 1.00 81.44 177 PHE A N 1
ATOM 1406 C CA . PHE A 1 177 ? 34.316 9.070 -40.864 1.00 81.44 177 PHE A CA 1
ATOM 1407 C C . PHE A 1 177 ? 33.202 9.730 -41.671 1.00 81.44 177 PHE A C 1
ATOM 1409 O O . PHE A 1 177 ? 32.060 9.779 -41.206 1.00 81.44 177 PHE A O 1
ATOM 1416 N N . ALA A 1 178 ? 33.501 10.218 -42.872 1.00 78.31 178 ALA A N 1
ATOM 1417 C CA . ALA A 1 178 ? 32.516 10.824 -43.754 1.00 78.31 178 ALA A CA 1
ATOM 1418 C C . ALA A 1 178 ? 31.595 9.792 -44.436 1.00 78.31 178 ALA A C 1
ATOM 1420 O O . ALA A 1 178 ? 30.662 10.183 -45.134 1.00 78.31 178 ALA A O 1
ATOM 1421 N N . PHE A 1 179 ? 31.793 8.491 -44.203 1.00 83.06 179 PHE A N 1
ATOM 1422 C CA . PHE A 1 179 ? 31.089 7.412 -44.890 1.00 83.06 179 PHE A CA 1
ATOM 1423 C C . PHE A 1 179 ? 30.266 6.539 -43.935 1.00 83.06 179 PHE A C 1
ATOM 1425 O O . PHE A 1 179 ? 30.586 6.364 -42.759 1.00 83.06 179 PHE A O 1
ATOM 1432 N N . ASN A 1 180 ? 29.175 5.986 -44.457 1.00 81.31 180 ASN A N 1
ATOM 1433 C CA . ASN A 1 180 ? 28.423 4.889 -43.861 1.00 81.31 180 ASN A CA 1
ATOM 1434 C C . ASN A 1 180 ? 28.730 3.616 -44.647 1.00 81.31 180 ASN A C 1
ATOM 1436 O O . ASN A 1 180 ? 28.640 3.623 -45.872 1.00 81.31 180 ASN A O 1
ATOM 1440 N N . ARG A 1 181 ? 29.052 2.519 -43.962 1.00 85.94 181 ARG A N 1
ATOM 1441 C CA . ARG A 1 181 ? 29.263 1.229 -44.625 1.00 85.94 181 ARG A CA 1
ATOM 1442 C C . ARG A 1 181 ? 27.924 0.572 -44.945 1.00 85.94 181 ARG A C 1
ATOM 1444 O O . ARG A 1 181 ? 27.074 0.474 -44.063 1.00 85.94 181 ARG A O 1
ATOM 1451 N N . VAL A 1 182 ? 27.750 0.163 -46.200 1.00 85.00 182 VAL A N 1
ATOM 1452 C CA . VAL A 1 182 ? 26.533 -0.509 -46.681 1.00 85.00 182 VAL A CA 1
ATOM 1453 C C . VAL A 1 182 ? 26.715 -2.018 -46.635 1.00 85.00 182 VAL A C 1
ATOM 1455 O O . VAL A 1 182 ? 25.856 -2.725 -46.116 1.00 85.00 182 VAL A O 1
ATOM 1458 N N . ASP A 1 183 ? 27.855 -2.495 -47.131 1.00 83.19 183 ASP A N 1
ATOM 1459 C CA . ASP A 1 183 ? 28.239 -3.903 -47.125 1.00 83.19 183 ASP A CA 1
ATOM 1460 C C . ASP A 1 183 ? 29.775 -4.055 -47.067 1.00 83.19 183 ASP A C 1
ATOM 1462 O O . ASP A 1 183 ? 30.500 -3.132 -46.678 1.00 83.19 183 ASP A O 1
ATOM 1466 N N . GLU A 1 184 ? 30.286 -5.243 -47.394 1.00 78.25 184 GLU A N 1
ATOM 1467 C CA . GLU A 1 184 ? 31.719 -5.541 -47.373 1.00 78.25 184 GLU A CA 1
ATOM 1468 C C . GLU A 1 184 ? 32.536 -4.658 -48.328 1.00 78.25 184 GLU A C 1
ATOM 1470 O O . GLU A 1 184 ? 33.643 -4.266 -47.961 1.00 78.25 184 GLU A O 1
ATOM 1475 N N . ASN A 1 185 ? 31.982 -4.267 -49.475 1.00 85.38 185 ASN A N 1
ATOM 1476 C CA . ASN A 1 185 ? 32.709 -3.601 -50.558 1.00 85.38 185 ASN A CA 1
ATOM 1477 C C . ASN A 1 185 ? 32.169 -2.202 -50.887 1.00 85.38 185 ASN A C 1
ATOM 1479 O O . ASN A 1 185 ? 32.747 -1.519 -51.730 1.00 85.38 185 ASN A O 1
ATOM 1483 N N . HIS A 1 186 ? 31.100 -1.748 -50.226 1.00 87.25 186 HIS A N 1
ATOM 1484 C CA . HIS A 1 186 ? 30.448 -0.479 -50.546 1.00 87.25 186 HIS A CA 1
ATOM 1485 C C . HIS A 1 186 ? 30.248 0.454 -49.350 1.00 87.25 186 HIS A C 1
ATOM 1487 O O . HIS A 1 186 ? 29.912 0.057 -48.227 1.00 87.25 186 HIS A O 1
ATOM 1493 N N . LEU A 1 187 ? 30.385 1.746 -49.640 1.00 87.00 187 LEU A N 1
ATOM 1494 C CA . LEU A 1 187 ? 30.223 2.870 -48.731 1.00 87.00 187 LEU A CA 1
ATOM 1495 C C . LEU A 1 187 ? 29.253 3.901 -49.324 1.00 87.00 187 LEU A C 1
ATOM 1497 O O . LEU A 1 187 ? 29.184 4.072 -50.536 1.00 87.00 187 LEU A O 1
ATOM 1501 N N . ILE A 1 188 ? 28.551 4.644 -48.470 1.00 84.56 188 ILE A N 1
ATOM 1502 C CA . ILE A 1 188 ? 27.778 5.833 -48.851 1.00 84.56 188 ILE A CA 1
ATOM 1503 C C . ILE A 1 188 ? 28.356 7.051 -48.147 1.00 84.56 188 ILE A C 1
ATOM 1505 O O . ILE A 1 188 ? 28.449 7.068 -46.917 1.00 84.56 188 ILE A O 1
ATOM 1509 N N . HIS A 1 189 ? 28.690 8.097 -48.896 1.00 82.56 189 HIS A N 1
ATOM 1510 C CA . HIS A 1 189 ? 29.134 9.355 -48.303 1.00 82.56 189 HIS A CA 1
ATOM 1511 C C . HIS A 1 189 ? 27.965 10.048 -47.576 1.00 82.56 189 HIS A C 1
ATOM 1513 O O . HIS A 1 189 ? 26.871 10.211 -48.116 1.00 82.56 189 HIS A O 1
ATOM 1519 N N . LYS A 1 190 ? 28.163 10.457 -46.319 1.00 79.81 190 LYS A N 1
ATOM 1520 C CA . LYS A 1 190 ? 27.101 10.953 -45.423 1.00 79.81 190 LYS A CA 1
ATOM 1521 C C . LYS A 1 190 ? 26.439 12.237 -45.924 1.00 79.81 190 LYS A C 1
ATOM 1523 O O . LYS A 1 190 ? 25.228 12.395 -45.755 1.00 79.81 190 LYS A O 1
ATOM 1528 N N . SER A 1 191 ? 27.228 13.140 -46.510 1.00 71.12 191 SER A N 1
ATOM 1529 C CA . SER A 1 191 ? 26.752 14.445 -46.981 1.00 71.12 191 SER A CA 1
ATOM 1530 C C . SER A 1 191 ? 26.155 14.355 -48.386 1.00 71.12 191 SER A C 1
ATOM 1532 O O . SER A 1 191 ? 24.993 14.697 -48.587 1.00 71.12 191 SER A O 1
ATOM 1534 N N . THR A 1 192 ? 26.923 13.824 -49.340 1.00 78.31 192 THR A N 1
ATOM 1535 C CA . THR A 1 192 ? 26.536 13.809 -50.762 1.00 78.31 192 THR A CA 1
ATOM 1536 C C . THR A 1 192 ? 25.610 12.653 -51.125 1.00 78.31 192 THR A C 1
ATOM 1538 O O . THR A 1 192 ? 24.938 12.716 -52.145 1.00 78.31 192 THR A O 1
ATOM 1541 N N . ARG A 1 193 ? 25.526 11.618 -50.274 1.00 81.56 193 ARG A N 1
ATOM 1542 C CA . ARG A 1 193 ? 24.743 10.389 -50.497 1.00 81.56 193 ARG A CA 1
ATOM 1543 C C . ARG A 1 193 ? 25.195 9.559 -51.701 1.00 81.56 193 ARG A C 1
ATOM 1545 O O . ARG A 1 193 ? 24.484 8.641 -52.096 1.00 81.56 193 ARG A O 1
ATOM 1552 N N . ASP A 1 194 ? 26.392 9.822 -52.215 1.00 83.88 194 ASP A N 1
ATOM 1553 C CA . ASP A 1 194 ? 26.997 9.049 -53.299 1.00 83.88 194 ASP A CA 1
ATOM 1554 C C . ASP A 1 194 ? 27.429 7.659 -52.838 1.00 83.88 194 ASP A C 1
ATOM 1556 O O . ASP A 1 194 ? 27.882 7.492 -51.700 1.00 83.88 194 ASP A O 1
ATOM 1560 N N . LEU A 1 195 ? 27.359 6.688 -53.753 1.00 87.12 195 LEU A N 1
ATOM 1561 C CA . LEU A 1 195 ? 27.871 5.334 -53.558 1.00 87.12 195 LEU A CA 1
ATOM 1562 C C . LEU A 1 195 ? 29.348 5.238 -53.968 1.00 87.12 195 LEU A C 1
ATOM 1564 O O . LEU A 1 195 ? 29.753 5.714 -55.031 1.00 87.12 195 LEU A O 1
ATOM 1568 N N . TRP A 1 196 ? 30.134 4.590 -53.117 1.00 90.31 196 TRP A N 1
ATOM 1569 C CA . TRP A 1 196 ? 31.569 4.392 -53.263 1.00 90.31 196 TRP A CA 1
ATOM 1570 C C . TRP A 1 196 ? 31.918 2.914 -53.077 1.00 90.31 196 TRP A C 1
ATOM 1572 O O . TRP A 1 196 ? 31.306 2.232 -52.256 1.00 90.31 196 TRP A O 1
ATOM 1582 N N . ALA A 1 197 ? 32.918 2.433 -53.806 1.00 89.56 197 ALA A N 1
ATOM 1583 C CA . ALA A 1 197 ? 33.568 1.153 -53.556 1.00 89.56 197 ALA A CA 1
ATOM 1584 C C . ALA A 1 197 ? 34.690 1.320 -52.526 1.00 89.56 197 ALA A C 1
ATOM 1586 O O . ALA A 1 197 ? 35.331 2.372 -52.478 1.00 89.56 197 ALA A O 1
ATOM 1587 N N . ILE A 1 198 ? 34.938 0.280 -51.732 1.00 89.56 198 ILE A N 1
ATOM 1588 C CA . ILE A 1 198 ? 36.113 0.125 -50.873 1.00 89.56 198 ILE A CA 1
ATOM 1589 C C . ILE A 1 198 ? 36.800 -1.200 -51.208 1.00 89.56 198 ILE A C 1
ATOM 1591 O O . ILE A 1 198 ? 36.183 -2.259 -51.174 1.00 89.56 198 ILE A O 1
ATOM 1595 N N . GLU A 1 199 ? 38.086 -1.134 -51.534 1.00 86.38 199 GLU A N 1
ATOM 1596 C CA . GLU A 1 199 ? 38.893 -2.276 -51.963 1.00 86.38 199 GLU A CA 1
ATOM 1597 C C . GLU A 1 199 ? 40.223 -2.275 -51.207 1.00 86.38 199 GLU A C 1
ATOM 1599 O O . GLU A 1 199 ? 40.730 -1.223 -50.820 1.00 86.38 199 GLU A O 1
ATOM 1604 N N . SER A 1 200 ? 40.805 -3.451 -50.989 1.00 85.06 200 SER A N 1
ATOM 1605 C CA . SER A 1 200 ? 42.179 -3.588 -50.495 1.00 85.06 200 SER A CA 1
ATOM 1606 C C . SER A 1 200 ? 43.046 -4.183 -51.593 1.00 85.06 200 SER A C 1
ATOM 1608 O O . SER A 1 200 ? 42.629 -5.128 -52.262 1.00 85.06 200 SER A O 1
ATOM 1610 N N . ASP A 1 201 ? 44.236 -3.632 -51.795 1.00 81.25 201 ASP A N 1
ATOM 1611 C CA . ASP A 1 201 ? 45.185 -4.166 -52.762 1.00 81.25 201 ASP A CA 1
ATOM 1612 C C . ASP A 1 201 ? 46.023 -5.319 -52.176 1.00 81.25 201 ASP A C 1
ATOM 1614 O O . ASP A 1 201 ? 45.957 -5.651 -50.989 1.00 81.25 201 ASP A O 1
ATOM 1618 N N . ASN A 1 202 ? 46.856 -5.934 -53.019 1.00 77.75 202 ASN A N 1
ATOM 1619 C CA . ASN A 1 202 ? 47.726 -7.049 -52.625 1.00 77.75 202 ASN A CA 1
ATOM 1620 C C . ASN A 1 202 ? 48.832 -6.647 -51.629 1.00 77.75 202 ASN A C 1
ATOM 1622 O O . ASN A 1 202 ? 49.536 -7.519 -51.121 1.00 77.75 202 ASN A O 1
ATOM 1626 N N . THR A 1 203 ? 49.022 -5.350 -51.383 1.00 76.12 203 THR A N 1
ATOM 1627 C CA . THR A 1 203 ? 49.996 -4.813 -50.425 1.00 76.12 203 THR A CA 1
ATOM 1628 C C . THR A 1 203 ? 49.366 -4.491 -49.066 1.00 76.12 203 THR A C 1
ATOM 1630 O O . THR A 1 203 ? 50.091 -4.219 -48.110 1.00 76.12 203 THR A O 1
ATOM 1633 N N . GLY A 1 204 ? 48.037 -4.617 -48.954 1.00 74.31 204 GLY A N 1
ATOM 1634 C CA . GLY A 1 204 ? 47.260 -4.309 -47.756 1.00 74.31 204 GLY A CA 1
ATOM 1635 C C . GLY A 1 204 ? 46.810 -2.849 -47.677 1.00 74.31 204 GLY A C 1
ATOM 1636 O O . GLY A 1 204 ? 46.243 -2.450 -46.659 1.00 74.31 204 GLY A O 1
ATOM 1637 N N . ASP A 1 205 ? 47.041 -2.059 -48.727 1.00 80.50 205 ASP A N 1
ATOM 1638 C CA . ASP A 1 205 ? 46.565 -0.686 -48.815 1.00 80.50 205 ASP A CA 1
ATOM 1639 C C . ASP A 1 205 ? 45.074 -0.665 -49.165 1.00 80.50 205 ASP A C 1
ATOM 1641 O O . ASP A 1 205 ? 44.607 -1.383 -50.051 1.00 80.50 205 ASP A O 1
ATOM 1645 N N . VAL A 1 206 ? 44.316 0.180 -48.466 1.00 83.81 206 VAL A N 1
ATOM 1646 C CA . VAL A 1 206 ? 42.871 0.324 -48.669 1.00 83.81 206 VAL A CA 1
ATOM 1647 C C . VAL A 1 206 ? 42.595 1.542 -49.542 1.00 83.81 206 VAL A C 1
ATOM 1649 O O . VAL A 1 206 ? 43.119 2.629 -49.295 1.00 83.81 206 VAL A O 1
ATOM 1652 N N . HIS A 1 207 ? 41.740 1.375 -50.544 1.00 86.06 207 HIS A N 1
ATOM 1653 C CA . HIS A 1 207 ? 41.342 2.418 -51.478 1.00 86.06 207 HIS A CA 1
ATOM 1654 C C . HIS A 1 207 ? 39.826 2.549 -51.546 1.00 86.06 207 HIS A C 1
ATOM 1656 O O . HIS A 1 207 ? 39.107 1.555 -51.467 1.00 86.06 207 HIS A O 1
ATOM 1662 N N . ILE A 1 208 ? 39.349 3.776 -51.742 1.00 87.75 208 ILE A N 1
ATOM 1663 C CA . ILE A 1 208 ? 37.945 4.071 -52.023 1.00 87.75 208 ILE A CA 1
ATOM 1664 C C . ILE A 1 208 ? 37.797 4.794 -53.357 1.00 87.75 208 ILE A C 1
ATOM 1666 O O . ILE A 1 208 ? 38.662 5.578 -53.749 1.00 87.75 208 ILE A O 1
ATOM 1670 N N . ALA A 1 209 ? 36.703 4.536 -54.065 1.00 88.19 209 ALA A N 1
ATOM 1671 C CA . ALA A 1 209 ? 36.422 5.161 -55.354 1.00 88.19 209 ALA A CA 1
ATOM 1672 C C . ALA A 1 209 ? 34.925 5.402 -55.525 1.00 88.19 209 ALA A C 1
ATOM 1674 O O . ALA A 1 209 ? 34.116 4.565 -55.131 1.00 88.19 209 ALA A O 1
ATOM 1675 N N . ARG A 1 210 ? 34.550 6.532 -56.124 1.00 86.75 210 ARG A N 1
ATOM 1676 C CA . ARG A 1 210 ? 33.150 6.822 -56.440 1.00 86.75 210 ARG A CA 1
ATOM 1677 C C . ARG A 1 210 ? 32.680 5.918 -57.581 1.00 86.75 210 ARG A C 1
ATOM 1679 O O . ARG A 1 210 ? 33.438 5.671 -58.514 1.00 86.75 210 ARG A O 1
ATOM 1686 N N . LEU A 1 211 ? 31.442 5.431 -57.500 1.00 85.12 211 LEU A N 1
ATOM 1687 C CA . LEU A 1 211 ? 30.877 4.521 -58.506 1.00 85.12 211 LEU A CA 1
ATOM 1688 C C . LEU A 1 211 ? 30.037 5.214 -59.583 1.00 85.12 211 LEU A C 1
ATOM 1690 O O . LEU A 1 211 ? 29.813 4.629 -60.638 1.00 85.12 211 LEU A O 1
ATOM 1694 N N . PHE A 1 212 ? 29.587 6.442 -59.334 1.00 81.69 212 PHE A N 1
ATOM 1695 C CA . PHE A 1 212 ? 28.756 7.224 -60.251 1.00 81.69 212 PHE A CA 1
ATOM 1696 C C . PHE A 1 212 ? 29.286 8.650 -60.351 1.00 81.69 212 PHE A C 1
ATOM 1698 O O . PHE A 1 212 ? 29.802 9.178 -59.365 1.00 81.69 212 PHE A O 1
ATOM 1705 N N . ASP A 1 213 ? 29.188 9.261 -61.524 1.00 79.50 213 ASP A N 1
ATOM 1706 C CA . ASP A 1 213 ? 29.557 10.658 -61.719 1.00 79.50 213 ASP A CA 1
ATOM 1707 C C . ASP A 1 213 ? 28.463 11.603 -61.186 1.00 79.50 213 ASP A C 1
ATOM 1709 O O . ASP A 1 213 ? 27.507 11.193 -60.523 1.00 79.50 213 ASP A O 1
ATOM 1713 N N . ASN A 1 214 ? 28.620 12.906 -61.426 1.00 72.50 214 ASN A N 1
ATOM 1714 C CA . ASN A 1 214 ? 27.642 13.906 -60.989 1.00 72.50 214 ASN A CA 1
ATOM 1715 C C . ASN A 1 214 ? 26.326 13.868 -61.783 1.00 72.50 214 ASN A C 1
ATOM 1717 O O . ASN A 1 214 ? 25.342 14.457 -61.337 1.00 72.50 214 ASN A O 1
ATOM 1721 N N . GLU A 1 215 ? 26.312 13.213 -62.942 1.00 73.44 215 GLU A N 1
ATOM 1722 C CA . GLU A 1 215 ? 25.140 13.050 -63.806 1.00 73.44 215 GLU A CA 1
ATOM 1723 C C . GLU A 1 215 ? 24.364 11.769 -63.440 1.00 73.44 215 GLU A C 1
ATOM 1725 O O . GLU A 1 215 ? 23.211 11.599 -63.840 1.00 73.44 215 GLU A O 1
ATOM 1730 N N . GLY A 1 216 ? 24.946 10.931 -62.572 1.00 68.44 216 GLY A N 1
ATOM 1731 C CA . GLY A 1 216 ? 24.374 9.674 -62.101 1.00 68.44 216 GLY A CA 1
ATOM 1732 C C . GLY A 1 216 ? 24.723 8.491 -62.999 1.00 68.44 216 GLY A C 1
ATOM 1733 O O . GLY A 1 216 ? 24.187 7.399 -62.793 1.00 68.44 216 GLY A O 1
ATOM 1734 N N . ASP A 1 217 ? 25.622 8.686 -63.962 1.00 77.31 217 ASP A N 1
ATOM 1735 C CA . ASP A 1 217 ? 26.101 7.627 -64.830 1.00 77.31 217 ASP A CA 1
ATOM 1736 C C . ASP A 1 217 ? 27.214 6.828 -64.128 1.00 77.31 217 ASP A C 1
ATOM 1738 O O . ASP A 1 217 ? 28.022 7.392 -63.382 1.00 77.31 217 ASP A O 1
ATOM 1742 N N . PRO A 1 218 ? 27.273 5.493 -64.305 1.00 76.25 218 PRO A N 1
ATOM 1743 C CA . PRO A 1 218 ? 28.326 4.681 -63.710 1.00 76.25 218 PRO A CA 1
ATOM 1744 C C . PRO A 1 218 ? 29.711 5.110 -64.210 1.00 76.25 218 PRO A C 1
ATOM 1746 O O . PRO A 1 218 ? 29.985 5.064 -65.414 1.00 76.25 218 PRO A O 1
ATOM 1749 N N . ILE A 1 219 ? 30.615 5.444 -63.286 1.00 76.25 219 ILE A N 1
ATOM 1750 C CA . ILE A 1 219 ? 32.022 5.698 -63.611 1.00 76.25 219 ILE A CA 1
ATOM 1751 C C . ILE A 1 219 ? 32.622 4.351 -64.008 1.00 76.25 219 ILE A C 1
ATOM 1753 O O . ILE A 1 219 ? 32.693 3.425 -63.199 1.00 76.25 219 ILE A O 1
ATOM 1757 N N . LYS A 1 220 ? 33.006 4.207 -65.281 1.00 59.38 220 LYS A N 1
ATOM 1758 C CA . LYS A 1 220 ? 33.628 2.975 -65.781 1.00 59.38 220 LYS A CA 1
ATOM 1759 C C . LYS A 1 220 ? 34.921 2.706 -65.006 1.00 59.38 220 LYS A C 1
ATOM 1761 O O . LYS A 1 220 ? 35.844 3.516 -65.067 1.00 59.38 220 LYS A O 1
ATOM 1766 N N . GLY A 1 221 ? 34.949 1.579 -64.294 1.00 51.69 221 GLY A N 1
ATOM 1767 C CA . GLY A 1 221 ? 36.147 1.017 -63.664 1.00 51.69 221 GLY A CA 1
ATOM 1768 C C . GLY A 1 221 ? 37.121 0.422 -64.669 1.00 51.69 221 GLY A C 1
ATOM 1769 O O . GLY A 1 221 ? 36.653 -0.086 -65.716 1.00 51.69 221 GLY A O 1
#